Protein AF-A0A6C0J014-F1 (afdb_monomer)

Radius of gyration: 27.48 Å; Cα contacts (8 Å, |Δi|>4): 316; chains: 1; bounding box: 50×37×100 Å

Solvent-accessible surface area (backbone atoms only — not comparable to full-atom values): 14678 Å² total; per-residue (Å²): 131,85,50,75,65,55,52,50,53,47,52,52,48,49,52,51,50,50,48,56,66,70,52,62,79,62,57,62,58,62,46,74,79,28,49,62,56,52,54,40,58,66,41,90,50,60,68,44,25,15,49,51,33,39,64,43,62,60,37,35,66,44,76,80,12,50,63,44,49,54,33,48,68,37,91,50,59,67,21,20,20,22,21,29,48,18,82,29,38,46,67,26,77,84,23,50,60,40,53,54,34,49,70,36,90,50,60,68,22,19,22,29,20,36,48,23,70,62,45,53,70,38,76,88,24,54,63,40,52,53,39,58,69,36,91,49,60,68,26,20,19,26,26,31,44,13,68,52,35,53,78,35,57,42,98,86,70,44,42,44,44,60,64,34,45,73,75,51,90,48,65,64,26,27,49,27,20,68,69,10,59,14,48,54,51,48,56,63,53,24,80,79,63,76,46,45,65,57,51,38,73,61,63,76,59,90,82,81,81,81,78,76,82,78,79,81,88,75,92,81,89,89,84,89,83,84,90,82,85,89,75,95,82,79,80,84,77,79,80,70,98,76,80,77,50,70,70,58,53,55,58,52,54,70,73,74,112

Mean predicted aligned error: 15.58 Å

Organism: NCBI:txid1070528

InterPro domains:
  IPR011989 Armadillo-like helical [G3DSA:1.25.10.10] (2-198)
  IPR016024 Armadillo-type fold [SSF48371] (36-179)

Structure (mmCIF, N/CA/C/O backbone):
data_AF-A0A6C0J014-F1
#
_entry.id   AF-A0A6C0J014-F1
#
loop_
_atom_site.group_PDB
_atom_site.id
_atom_site.type_symbol
_atom_site.label_atom_id
_atom_site.label_alt_id
_atom_site.label_comp_id
_atom_site.label_asym_id
_atom_site.label_entity_id
_atom_site.label_seq_id
_atom_site.pdbx_PDB_ins_code
_atom_site.Cartn_x
_atom_site.Cartn_y
_atom_site.Cartn_z
_atom_site.occupancy
_atom_site.B_iso_or_equiv
_atom_site.auth_seq_id
_atom_site.auth_comp_id
_atom_site.auth_asym_id
_atom_site.auth_atom_id
_atom_site.pdbx_PDB_model_num
ATOM 1 N N . MET A 1 1 ? -5.932 -21.391 26.796 1.00 45.47 1 MET A N 1
ATOM 2 C CA . MET A 1 1 ? -7.354 -21.378 26.390 1.00 45.47 1 MET A CA 1
ATOM 3 C C . MET A 1 1 ? -7.852 -19.950 26.518 1.00 45.47 1 MET A C 1
ATOM 5 O O . MET A 1 1 ? -7.601 -19.355 27.556 1.00 45.47 1 MET A O 1
ATOM 9 N N . ALA A 1 2 ? -8.443 -19.373 25.468 1.00 53.69 2 ALA A N 1
ATOM 10 C CA . ALA A 1 2 ? -9.005 -18.022 25.551 1.00 53.69 2 ALA A CA 1
ATOM 11 C C . ALA A 1 2 ? -10.204 -18.030 26.508 1.00 53.69 2 ALA A C 1
ATOM 13 O O . ALA A 1 2 ? -10.992 -18.979 26.489 1.00 53.69 2 ALA A O 1
ATOM 14 N N . SER A 1 3 ? -10.330 -17.010 27.353 1.00 72.44 3 SER A N 1
ATOM 15 C CA . SER A 1 3 ? -11.425 -16.951 28.327 1.00 72.44 3 SER A CA 1
ATOM 16 C C . SER A 1 3 ? -12.770 -16.776 27.606 1.00 72.44 3 SER A C 1
ATOM 18 O O . SER A 1 3 ? -12.853 -16.185 26.526 1.00 72.44 3 SER A O 1
ATOM 20 N N . THR A 1 4 ? -13.859 -17.275 28.190 1.00 72.88 4 THR A N 1
ATOM 21 C CA . THR A 1 4 ? -15.225 -17.134 27.649 1.00 72.88 4 THR A CA 1
ATOM 22 C C . THR A 1 4 ? -15.611 -15.673 27.379 1.00 72.88 4 THR A C 1
ATOM 24 O O . THR A 1 4 ? -16.354 -15.389 26.434 1.00 72.88 4 THR A O 1
ATOM 27 N N . ASN A 1 5 ? -15.043 -14.728 28.133 1.00 58.91 5 ASN A N 1
ATOM 28 C CA . ASN A 1 5 ? -15.221 -13.294 27.904 1.00 58.91 5 ASN A CA 1
ATOM 29 C C . ASN A 1 5 ? -14.435 -12.792 26.683 1.00 58.91 5 ASN A C 1
ATOM 31 O O . ASN A 1 5 ? -14.943 -11.964 25.925 1.00 58.91 5 ASN A O 1
ATOM 35 N N . GLU A 1 6 ? -13.239 -13.326 26.428 1.00 54.41 6 GLU A N 1
ATOM 36 C CA . GLU A 1 6 ? -12.466 -12.998 25.223 1.00 54.41 6 GLU A CA 1
ATOM 37 C C . GLU A 1 6 ? -13.169 -13.487 23.955 1.00 54.41 6 GLU A C 1
ATOM 39 O O . GLU A 1 6 ? -13.223 -12.761 22.960 1.00 54.41 6 GLU A O 1
ATOM 44 N N . LEU A 1 7 ? -13.774 -14.677 24.006 1.00 67.50 7 LEU A N 1
ATOM 45 C CA . LEU A 1 7 ? -14.544 -15.242 22.896 1.00 67.50 7 LEU A CA 1
ATOM 46 C C . LEU A 1 7 ? -15.817 -14.430 22.607 1.00 67.50 7 LEU A C 1
ATOM 48 O O . LEU A 1 7 ? -16.107 -14.142 21.444 1.00 67.50 7 LEU A O 1
ATOM 52 N N . ARG A 1 8 ? -16.543 -13.974 23.639 1.00 66.94 8 ARG A N 1
ATOM 53 C CA . ARG A 1 8 ? -17.702 -13.072 23.469 1.00 66.94 8 ARG A CA 1
ATOM 54 C C . ARG A 1 8 ? -17.307 -11.720 22.880 1.00 66.94 8 ARG A C 1
ATOM 56 O O . ARG A 1 8 ? -17.957 -11.251 21.943 1.00 66.94 8 ARG A O 1
ATOM 63 N N . HIS A 1 9 ? -16.225 -11.115 23.368 1.00 64.62 9 HIS A N 1
ATOM 64 C CA . HIS A 1 9 ? -15.720 -9.862 22.810 1.00 64.62 9 HIS A CA 1
ATOM 65 C C . HIS A 1 9 ? -15.235 -10.028 21.368 1.00 64.62 9 HIS A C 1
ATOM 67 O O . HIS A 1 9 ? -15.476 -9.144 20.541 1.00 64.62 9 HIS A O 1
ATOM 73 N N . GLN A 1 10 ? -14.607 -11.156 21.029 1.00 63.38 10 GLN A N 1
ATOM 74 C CA . GLN A 1 10 ? -14.246 -11.476 19.650 1.00 63.38 10 GLN A CA 1
ATOM 75 C C . GLN A 1 10 ? -15.481 -11.631 18.765 1.00 63.38 10 GLN A C 1
ATOM 77 O O . GLN A 1 10 ? -15.533 -11.008 17.705 1.00 63.38 10 GLN A O 1
ATOM 82 N N . ALA A 1 11 ? -16.494 -12.384 19.194 1.00 67.75 11 ALA A N 1
ATOM 83 C CA . ALA A 1 11 ? -17.721 -12.586 18.427 1.00 67.75 11 ALA A CA 1
ATOM 84 C C . ALA A 1 11 ? -18.446 -11.258 18.156 1.00 67.75 11 ALA A C 1
ATOM 86 O O . ALA A 1 11 ? -18.758 -10.946 17.005 1.00 67.75 11 ALA A O 1
ATOM 87 N N . GLN A 1 12 ? -18.613 -10.416 19.181 1.00 69.19 12 GLN A N 1
ATOM 88 C CA . GLN A 1 12 ? -19.209 -9.085 19.028 1.00 69.19 12 GLN A CA 1
ATOM 89 C C . GLN A 1 12 ? -18.378 -8.178 18.118 1.00 69.19 12 GLN A C 1
ATOM 91 O O . GLN A 1 12 ? -18.932 -7.510 17.247 1.00 69.19 12 GLN A O 1
ATOM 96 N N . SER A 1 13 ? -17.051 -8.179 18.263 1.00 61.84 13 SER A N 1
ATOM 97 C CA . SER A 1 13 ? -16.168 -7.356 17.426 1.00 61.84 13 SER A CA 1
ATOM 98 C C . SER A 1 13 ? -16.178 -7.801 15.960 1.00 61.84 13 SER A C 1
ATOM 100 O O . SER A 1 13 ? -16.097 -6.971 15.054 1.00 61.84 13 SER A O 1
ATOM 102 N N . THR A 1 14 ? -16.308 -9.105 15.717 1.00 65.25 14 THR A N 1
ATOM 103 C CA . THR A 1 14 ? -16.379 -9.693 14.373 1.00 65.25 14 THR A CA 1
ATOM 104 C C . THR A 1 14 ? -17.727 -9.392 13.724 1.00 65.25 14 THR A C 1
ATOM 106 O O . THR A 1 14 ? -17.773 -8.952 12.576 1.00 65.25 14 THR A O 1
ATOM 109 N N . LEU A 1 15 ? -18.819 -9.507 14.484 1.00 67.75 15 LEU A N 1
ATOM 110 C CA . LEU A 1 15 ? -20.154 -9.095 14.055 1.00 67.75 15 LEU A CA 1
ATOM 111 C C . LEU A 1 15 ? -20.189 -7.600 13.701 1.00 67.75 15 LEU A C 1
ATOM 113 O O . LEU A 1 15 ? -20.724 -7.223 12.661 1.00 67.75 15 LEU A O 1
ATOM 117 N N . LEU A 1 16 ? -19.553 -6.744 14.508 1.00 63.38 16 LEU A N 1
ATOM 118 C CA . LEU A 1 16 ? -19.441 -5.309 14.233 1.00 63.38 16 LEU A CA 1
ATOM 119 C C . LEU A 1 16 ? -18.626 -5.019 12.965 1.00 63.38 16 LEU A C 1
ATOM 121 O O . LEU A 1 16 ? -19.022 -4.186 12.151 1.00 63.38 16 LEU A O 1
ATOM 125 N N . ALA A 1 17 ? -17.509 -5.725 12.765 1.00 58.62 17 ALA A N 1
ATOM 126 C CA . ALA A 1 17 ? -16.681 -5.600 11.567 1.00 58.62 17 ALA A CA 1
ATOM 127 C C . ALA A 1 17 ? -17.416 -6.050 10.290 1.00 58.62 17 ALA A C 1
ATOM 129 O O . ALA A 1 17 ? -17.226 -5.455 9.226 1.00 58.62 17 ALA A O 1
ATOM 130 N N . ASN A 1 18 ? -18.290 -7.051 10.401 1.00 61.84 18 ASN A N 1
ATOM 131 C CA . ASN A 1 18 ? -19.151 -7.498 9.307 1.00 61.84 18 ASN A CA 1
ATOM 132 C C . ASN A 1 18 ? -20.277 -6.488 9.032 1.00 61.84 18 ASN A C 1
ATOM 134 O O . ASN A 1 18 ? -20.534 -6.160 7.875 1.00 61.84 18 ASN A O 1
ATOM 138 N N . ARG A 1 19 ? -20.874 -5.893 10.076 1.00 60.19 19 ARG A N 1
ATOM 139 C CA . ARG A 1 19 ? -21.858 -4.802 9.930 1.00 60.19 19 ARG A CA 1
ATOM 140 C C . ARG A 1 19 ? -21.251 -3.551 9.284 1.00 60.19 19 ARG A C 1
ATOM 142 O O . ARG A 1 19 ? -21.916 -2.926 8.467 1.00 60.19 19 ARG A O 1
ATOM 149 N N . LEU A 1 20 ? -19.979 -3.228 9.545 1.00 60.12 20 LEU A N 1
ATOM 150 C CA . LEU A 1 20 ? -19.249 -2.163 8.828 1.00 60.12 20 LEU A CA 1
ATOM 151 C C . LEU A 1 20 ? -19.144 -2.427 7.321 1.00 60.12 20 LEU A C 1
ATOM 153 O O . LEU A 1 20 ? -19.183 -1.487 6.532 1.00 60.12 20 LEU A O 1
ATOM 157 N N . GLN A 1 21 ? -18.966 -3.691 6.928 1.00 58.44 21 GLN A N 1
ATOM 158 C CA . GLN A 1 21 ? -18.865 -4.085 5.525 1.00 58.44 21 GLN A CA 1
ATOM 159 C C . GLN A 1 21 ? -20.232 -4.046 4.832 1.00 58.44 21 GLN A C 1
ATOM 161 O O . GLN A 1 21 ? -20.306 -3.621 3.683 1.00 58.44 21 GLN A O 1
ATOM 166 N N . ALA A 1 22 ? -21.296 -4.431 5.543 1.00 52.12 22 ALA A N 1
ATOM 167 C CA . ALA A 1 22 ? -22.671 -4.374 5.052 1.00 52.12 22 ALA A CA 1
ATOM 168 C C . ALA A 1 22 ? -23.214 -2.934 4.948 1.00 52.12 22 ALA A C 1
ATOM 170 O O . ALA A 1 22 ? -23.970 -2.631 4.034 1.00 52.12 22 ALA A O 1
ATOM 171 N N . ALA A 1 23 ? -22.796 -2.023 5.834 1.00 51.41 23 ALA A N 1
ATOM 172 C CA . ALA A 1 23 ? -23.309 -0.650 5.903 1.00 51.41 23 ALA A CA 1
ATOM 173 C C . ALA A 1 23 ? -22.725 0.330 4.863 1.00 51.41 23 ALA A C 1
ATOM 175 O O . ALA A 1 23 ? -22.910 1.539 5.000 1.00 51.41 23 ALA A O 1
ATOM 176 N N . GLY A 1 24 ? -21.997 -0.155 3.850 1.00 51.56 24 GLY A N 1
ATOM 177 C CA . GLY A 1 24 ? -21.647 0.631 2.663 1.00 51.56 24 GLY A CA 1
ATOM 178 C C . GLY A 1 24 ? -21.065 2.023 2.940 1.00 51.56 24 GLY A C 1
ATOM 179 O O . GLY A 1 24 ? -21.636 3.007 2.505 1.00 51.56 24 GLY A O 1
ATOM 180 N N . ASN A 1 25 ? -19.928 2.119 3.640 1.00 53.75 25 ASN A N 1
ATOM 181 C CA . ASN A 1 25 ? -19.017 3.281 3.739 1.00 53.75 25 ASN A CA 1
ATOM 182 C C . ASN A 1 25 ? -19.539 4.689 4.130 1.00 53.75 25 ASN A C 1
ATOM 184 O O . ASN A 1 25 ? -18.711 5.526 4.495 1.00 53.75 25 ASN A O 1
ATOM 188 N N . THR A 1 26 ? -20.833 4.999 4.125 1.00 49.28 26 THR A N 1
ATOM 189 C CA . THR A 1 26 ? -21.331 6.386 4.223 1.00 49.28 26 THR A CA 1
ATOM 190 C C . THR A 1 26 ? -22.089 6.674 5.517 1.00 49.28 26 THR A C 1
ATOM 192 O O . THR A 1 26 ? -21.939 7.773 6.050 1.00 49.28 26 THR A O 1
ATOM 195 N N . GLY A 1 27 ? -22.817 5.699 6.075 1.00 51.66 27 GLY A N 1
ATOM 196 C CA . GLY A 1 27 ? -23.649 5.905 7.270 1.00 51.66 27 GLY A CA 1
ATOM 197 C C . GLY A 1 27 ? -22.870 5.962 8.590 1.00 51.66 27 GLY A C 1
ATOM 198 O O . GLY A 1 27 ? -23.073 6.857 9.404 1.00 51.66 27 GLY A O 1
ATOM 199 N N . ILE A 1 28 ? -21.908 5.057 8.800 1.00 53.12 28 ILE A N 1
ATOM 200 C CA . ILE A 1 28 ? -21.256 4.870 10.115 1.00 53.12 28 ILE A CA 1
ATOM 201 C C . ILE A 1 28 ? -20.267 5.989 10.478 1.00 53.12 28 ILE A C 1
ATOM 203 O O . ILE A 1 28 ? -20.037 6.251 11.656 1.00 53.12 28 ILE A O 1
ATOM 207 N N . ALA A 1 29 ? -19.688 6.678 9.491 1.00 52.34 29 ALA A N 1
ATOM 208 C CA . ALA A 1 29 ? -18.837 7.837 9.770 1.00 52.34 29 ALA A CA 1
ATOM 209 C C . ALA A 1 29 ? -19.625 9.001 10.399 1.00 52.34 29 ALA A C 1
ATOM 211 O O . ALA A 1 29 ? -19.040 9.791 11.138 1.00 52.34 29 ALA A O 1
ATOM 212 N N . ASN A 1 30 ? -20.933 9.072 10.130 1.00 52.97 30 ASN A N 1
ATOM 213 C CA . ASN A 1 30 ? -21.812 10.135 10.609 1.00 52.97 30 ASN A CA 1
ATOM 214 C C . ASN A 1 30 ? -22.497 9.772 11.935 1.00 52.97 30 ASN A C 1
ATOM 216 O O . ASN A 1 30 ? -22.877 10.671 12.681 1.00 52.97 30 ASN A O 1
ATOM 220 N N . VAL A 1 31 ? -22.598 8.480 12.274 1.00 57.25 31 VAL A N 1
ATOM 221 C CA . VAL A 1 31 ? -23.082 8.054 13.595 1.00 57.25 31 VAL A CA 1
ATOM 222 C C . VAL A 1 31 ? -22.109 8.554 14.665 1.00 57.25 31 VAL A C 1
ATOM 224 O O . VAL A 1 31 ? -20.921 8.211 14.658 1.00 57.25 31 VAL A O 1
ATOM 227 N N . ASN A 1 32 ? -22.617 9.385 15.577 1.00 61.91 32 ASN A N 1
ATOM 228 C CA . ASN A 1 32 ? -21.900 9.946 16.723 1.00 61.91 32 ASN A CA 1
ATOM 229 C C . ASN A 1 32 ? -20.514 10.523 16.371 1.00 61.91 32 ASN A C 1
ATOM 231 O O . ASN A 1 32 ? -19.524 10.255 17.057 1.00 61.91 32 ASN A O 1
ATOM 235 N N . ASN A 1 33 ? -20.408 11.273 15.267 1.00 63.59 33 ASN A N 1
ATOM 236 C CA . ASN A 1 33 ? -19.167 11.943 14.850 1.00 63.59 33 ASN A CA 1
ATOM 237 C C . ASN A 1 33 ? -17.941 10.992 14.790 1.00 63.59 33 ASN A C 1
ATOM 239 O O . ASN A 1 33 ? -16.842 11.295 15.279 1.00 63.59 33 ASN A O 1
ATOM 243 N N . GLY A 1 34 ? -18.151 9.771 14.286 1.00 72.56 34 GLY A N 1
ATOM 244 C CA . GLY A 1 34 ? -17.110 8.753 14.136 1.00 72.56 34 GLY A CA 1
ATOM 245 C C . GLY A 1 34 ? -16.653 8.074 15.436 1.00 72.56 34 GLY A C 1
ATOM 246 O O . GLY A 1 34 ? -15.609 7.417 15.424 1.00 72.56 34 GLY A O 1
ATOM 247 N N . GLN A 1 35 ? -17.391 8.187 16.551 1.00 75.88 35 GLN A N 1
ATOM 248 C CA . GLN A 1 35 ? -17.062 7.504 17.819 1.00 75.88 35 GLN A CA 1
ATOM 249 C C . GLN A 1 35 ? -16.908 5.987 17.653 1.00 75.88 35 GLN A C 1
ATOM 251 O O . GLN A 1 35 ? -15.948 5.410 18.163 1.00 75.88 35 GLN A O 1
ATOM 256 N N . LEU A 1 36 ? -17.792 5.347 16.885 1.00 77.06 36 LEU A N 1
ATOM 257 C CA . LEU A 1 36 ? -17.710 3.909 16.628 1.00 77.06 36 LEU A CA 1
ATOM 258 C C . LEU A 1 36 ? -16.409 3.537 15.896 1.00 77.06 36 LEU A C 1
ATOM 260 O O . LEU A 1 36 ? -15.733 2.576 16.256 1.00 77.06 36 LEU A O 1
ATOM 264 N N . LEU A 1 37 ? -15.998 4.339 14.908 1.00 78.56 37 LEU A N 1
ATOM 265 C CA . LEU A 1 37 ? -14.722 4.139 14.213 1.00 78.56 37 LEU A CA 1
ATOM 266 C C . LEU A 1 37 ? -13.533 4.307 15.163 1.00 78.56 37 LEU A C 1
ATOM 268 O O . LEU A 1 37 ? -12.573 3.542 15.060 1.00 78.56 37 LEU A O 1
ATOM 272 N N . ARG A 1 38 ? -13.604 5.259 16.106 1.00 80.50 38 ARG A N 1
ATOM 273 C CA . ARG A 1 38 ? -12.594 5.411 17.162 1.00 80.50 38 ARG A CA 1
ATOM 274 C C . ARG A 1 38 ? -12.507 4.149 18.015 1.00 80.50 38 ARG A C 1
ATOM 276 O O . ARG A 1 38 ? -11.429 3.577 18.102 1.00 80.50 38 ARG A O 1
ATOM 283 N N . GLN A 1 39 ? -13.618 3.661 18.560 1.00 83.69 39 GLN A N 1
ATOM 284 C CA . GLN A 1 39 ? -13.624 2.432 19.366 1.00 83.69 39 GLN A CA 1
ATOM 285 C C . GLN A 1 39 ? -13.029 1.245 18.595 1.00 83.69 39 GLN A C 1
ATOM 287 O O . GLN A 1 39 ? -12.162 0.531 19.096 1.00 83.69 39 GLN A O 1
ATOM 292 N N . LEU A 1 40 ? -13.415 1.075 17.330 1.00 84.38 40 LEU A N 1
ATOM 293 C CA . LEU A 1 40 ? -12.951 -0.041 16.508 1.00 84.38 40 LEU A CA 1
ATOM 294 C C . LEU A 1 40 ? -11.473 0.056 16.115 1.00 84.38 40 LEU A C 1
ATOM 296 O O . LEU A 1 40 ? -10.789 -0.962 16.028 1.00 84.38 40 LEU A O 1
ATOM 300 N N . ALA A 1 41 ? -10.948 1.262 15.911 1.00 85.81 41 ALA A N 1
ATOM 301 C CA . ALA A 1 41 ? -9.524 1.470 15.666 1.00 85.81 41 ALA A CA 1
ATOM 302 C C . ALA A 1 41 ? -8.655 1.183 16.905 1.00 85.81 41 ALA A C 1
ATOM 304 O O . ALA A 1 41 ? -7.459 0.929 16.761 1.00 85.81 41 ALA A O 1
ATOM 305 N N . TYR A 1 42 ? -9.245 1.210 18.104 1.00 87.56 42 TYR A N 1
ATOM 306 C CA . TYR A 1 42 ? -8.595 0.871 19.375 1.00 87.56 42 TYR A CA 1
ATOM 307 C C . TYR A 1 42 ? -8.919 -0.554 19.844 1.00 87.56 42 TYR A C 1
ATOM 309 O O . TYR A 1 42 ? -8.385 -0.994 20.855 1.00 87.56 42 TYR A O 1
ATOM 317 N N . ASN A 1 43 ? -9.738 -1.300 19.100 1.00 88.25 43 ASN A N 1
ATOM 318 C CA . ASN A 1 43 ? -10.112 -2.665 19.446 1.00 88.25 43 ASN A CA 1
ATOM 319 C C . ASN A 1 43 ? -8.869 -3.563 19.595 1.00 88.25 43 ASN A C 1
ATOM 321 O O . ASN A 1 43 ? -7.921 -3.465 18.808 1.00 88.25 43 ASN A O 1
ATOM 325 N N . ASN A 1 44 ? -8.879 -4.463 20.579 1.00 86.75 44 ASN A N 1
ATOM 326 C CA . ASN A 1 44 ? -7.759 -5.370 20.855 1.00 86.75 44 ASN A CA 1
ATOM 327 C C . ASN A 1 44 ? -7.485 -6.340 19.696 1.00 86.75 44 ASN A C 1
ATOM 329 O O . ASN A 1 44 ? -6.349 -6.766 19.481 1.00 86.75 44 ASN A O 1
ATOM 333 N N . HIS A 1 45 ? -8.502 -6.641 18.889 1.00 88.12 45 HIS A N 1
ATOM 334 C CA . HIS A 1 45 ? -8.390 -7.570 17.784 1.00 88.12 45 HIS A CA 1
ATOM 335 C C . HIS A 1 45 ? -7.806 -6.911 16.526 1.00 88.12 45 HIS A C 1
ATOM 337 O O . HIS A 1 45 ? -8.410 -6.049 15.880 1.00 88.12 45 HIS A O 1
ATOM 343 N N . LYS A 1 46 ? -6.629 -7.386 16.105 1.00 88.88 46 LYS A N 1
ATOM 344 C CA . LYS A 1 46 ? -5.897 -6.846 14.946 1.00 88.88 46 LYS A CA 1
ATOM 345 C C . LYS A 1 46 ? -6.706 -6.847 13.643 1.00 88.88 46 LYS A C 1
ATOM 347 O O . LYS A 1 46 ? -6.539 -5.932 12.842 1.00 88.88 46 LYS A O 1
ATOM 352 N N . LEU A 1 47 ? -7.576 -7.839 13.415 1.00 88.06 47 LEU A N 1
ATOM 353 C CA . LEU A 1 47 ? -8.366 -7.899 12.174 1.00 88.06 47 LEU A CA 1
ATOM 354 C C . LEU A 1 47 ? -9.432 -6.804 12.127 1.00 88.06 47 LEU A C 1
ATOM 356 O O . LEU A 1 47 ? -9.686 -6.254 11.059 1.00 88.06 47 LEU A O 1
ATOM 360 N N . VAL A 1 48 ? -9.993 -6.433 13.280 1.00 86.56 48 VAL A N 1
ATOM 361 C CA . VAL A 1 48 ? -10.967 -5.339 13.387 1.00 86.56 48 VAL A CA 1
ATOM 362 C C . VAL A 1 48 ? -10.275 -4.025 13.042 1.00 86.56 48 VAL A C 1
ATOM 364 O O . VAL A 1 48 ? -10.710 -3.316 12.136 1.00 86.56 48 VAL A O 1
ATOM 367 N N . ARG A 1 49 ? -9.115 -3.760 13.659 1.00 90.94 49 ARG A N 1
ATOM 368 C CA . ARG A 1 49 ? -8.297 -2.577 13.347 1.00 90.94 49 ARG A CA 1
ATOM 369 C C . ARG A 1 49 ? -7.882 -2.526 11.874 1.00 90.94 49 ARG A C 1
ATOM 371 O O . ARG A 1 49 ? -7.978 -1.477 11.244 1.00 90.94 49 ARG A O 1
ATOM 378 N N . ALA A 1 50 ? -7.458 -3.655 11.301 1.00 89.94 50 ALA A N 1
ATOM 379 C CA . ALA A 1 50 ? -7.095 -3.742 9.887 1.00 89.94 50 ALA A CA 1
ATOM 380 C C . ALA A 1 50 ? -8.297 -3.464 8.971 1.00 89.94 50 ALA A C 1
ATOM 382 O O . ALA A 1 50 ? -8.172 -2.751 7.974 1.00 89.94 50 ALA A O 1
ATOM 383 N N . LYS A 1 51 ? -9.485 -3.970 9.319 1.00 84.88 51 LYS A N 1
ATOM 384 C CA . LYS A 1 51 ? -10.710 -3.709 8.560 1.00 84.88 51 LYS A CA 1
ATOM 385 C C . LYS A 1 51 ? -11.063 -2.227 8.562 1.00 84.88 51 LYS A C 1
ATOM 387 O O . LYS A 1 51 ? -11.335 -1.683 7.489 1.00 84.88 51 LYS A O 1
ATOM 392 N N . VAL A 1 52 ? -10.997 -1.581 9.727 1.00 85.88 52 VAL A N 1
ATOM 393 C CA . VAL A 1 52 ? -11.185 -0.129 9.864 1.00 85.88 52 VAL A CA 1
ATOM 394 C C . VAL A 1 52 ? -10.184 0.606 8.979 1.00 85.88 52 VAL A C 1
ATOM 396 O O . VAL A 1 52 ? -10.592 1.401 8.136 1.00 85.88 52 VAL A O 1
ATOM 399 N N . ALA A 1 53 ? -8.894 0.271 9.095 1.00 89.44 53 ALA A N 1
ATOM 400 C CA . ALA A 1 53 ? -7.819 0.913 8.346 1.00 89.44 53 ALA A CA 1
ATOM 401 C C . ALA A 1 53 ? -8.031 0.857 6.828 1.00 89.44 53 ALA A C 1
ATOM 403 O O . ALA A 1 53 ? -7.834 1.867 6.159 1.00 89.44 53 ALA A O 1
ATOM 404 N N . LYS A 1 54 ? -8.454 -0.294 6.287 1.00 84.69 54 LYS A N 1
ATOM 405 C CA . LYS A 1 54 ? -8.651 -0.490 4.843 1.00 84.69 54 LYS A CA 1
ATOM 406 C C . LYS A 1 54 ? -9.917 0.176 4.306 1.00 84.69 54 LYS A C 1
ATOM 408 O O . LYS A 1 54 ? -9.900 0.710 3.202 1.00 84.69 54 LYS A O 1
ATOM 413 N N . SER A 1 55 ? -11.025 0.057 5.034 1.00 70.50 55 SER A N 1
ATOM 414 C CA . SER A 1 55 ? -12.358 0.188 4.428 1.00 70.50 55 SER A CA 1
ATOM 415 C C . SER A 1 55 ? -12.865 1.624 4.376 1.00 70.50 55 SER A C 1
ATOM 417 O O . SER A 1 55 ? -13.768 1.902 3.599 1.00 70.50 55 SER A O 1
ATOM 419 N N . GLN A 1 56 ? -12.291 2.539 5.163 1.00 70.94 56 GLN A N 1
ATOM 420 C CA . GLN A 1 56 ? -12.926 3.827 5.410 1.00 70.94 56 GLN A CA 1
ATOM 421 C C . GLN A 1 56 ? -12.122 5.009 4.821 1.00 70.94 56 GLN A C 1
ATOM 423 O O . GLN A 1 56 ? -11.196 5.506 5.472 1.00 70.94 56 GLN A O 1
ATOM 428 N N . PRO A 1 57 ? -12.465 5.505 3.612 1.00 65.12 57 PRO A N 1
ATOM 429 C CA . PRO A 1 57 ? -11.798 6.656 2.989 1.00 65.12 57 PRO A CA 1
ATOM 430 C C . PRO A 1 57 ? -12.005 7.962 3.771 1.00 65.12 57 PRO A C 1
ATOM 432 O O . PRO A 1 57 ? -11.223 8.902 3.633 1.00 65.12 57 PRO A O 1
ATOM 435 N N . ARG A 1 58 ? -13.023 8.026 4.642 1.00 68.00 58 ARG A N 1
ATOM 436 C CA . ARG A 1 58 ? -13.236 9.181 5.524 1.00 68.00 58 ARG A CA 1
ATOM 437 C C . ARG A 1 58 ? -12.268 9.249 6.711 1.00 68.00 58 ARG A C 1
ATOM 439 O O . ARG A 1 58 ? -12.178 10.296 7.343 1.00 68.00 58 ARG A O 1
ATOM 446 N N . LEU A 1 59 ? -11.490 8.195 6.996 1.00 73.56 59 LEU A N 1
ATOM 447 C CA . LEU A 1 59 ? -10.534 8.203 8.118 1.00 73.56 59 LEU A CA 1
ATOM 448 C C . LEU A 1 59 ? -9.470 9.293 8.006 1.00 73.56 59 LEU A C 1
ATOM 450 O O . LEU A 1 59 ? -8.967 9.734 9.032 1.00 73.56 59 LEU A O 1
ATOM 454 N N . ALA A 1 60 ? -9.123 9.717 6.788 1.00 73.81 60 ALA A N 1
ATOM 455 C CA . ALA A 1 60 ? -8.186 10.822 6.591 1.00 73.81 60 ALA A CA 1
ATOM 456 C C . ALA A 1 60 ? -8.761 12.185 7.010 1.00 73.81 60 ALA A C 1
ATOM 458 O O . ALA A 1 60 ? -7.991 13.097 7.283 1.00 73.81 60 ALA A O 1
ATOM 459 N N . TYR A 1 61 ? -10.087 12.313 7.067 1.00 73.88 61 TYR A N 1
ATOM 460 C CA . TYR A 1 61 ? -10.791 13.562 7.367 1.00 73.88 61 TYR A CA 1
ATOM 461 C C . TYR A 1 61 ? -11.326 13.594 8.803 1.00 73.88 61 TYR A C 1
ATOM 463 O O . TYR A 1 61 ? -11.509 14.660 9.378 1.00 73.88 61 TYR A O 1
ATOM 471 N N . LEU A 1 62 ? -11.532 12.427 9.419 1.00 74.06 62 LEU A N 1
ATOM 472 C CA . LEU A 1 62 ? -11.883 12.340 10.832 1.00 74.06 62 LEU A CA 1
ATOM 473 C C . LEU A 1 62 ? -10.687 12.719 11.704 1.00 74.06 62 LEU A C 1
ATOM 475 O O . LEU A 1 62 ? -9.621 12.106 11.603 1.00 74.06 62 LEU A O 1
ATOM 479 N N . ASN A 1 63 ? -10.898 13.689 12.596 1.00 77.31 63 ASN A N 1
ATOM 480 C CA . ASN A 1 63 ? -9.903 14.149 13.565 1.00 77.31 63 ASN A CA 1
ATOM 481 C C . ASN A 1 63 ? -8.542 14.448 12.897 1.00 77.31 63 ASN A C 1
ATOM 483 O O . ASN A 1 63 ? -7.510 13.915 13.306 1.00 77.31 63 ASN A O 1
ATOM 487 N N . ASN A 1 64 ? -8.565 15.184 11.776 1.00 78.12 64 ASN A N 1
ATOM 488 C CA . ASN A 1 64 ? -7.393 15.504 10.947 1.00 78.12 64 ASN A CA 1
ATOM 489 C C . ASN A 1 64 ? -6.509 14.289 10.595 1.00 78.12 64 ASN A C 1
ATOM 491 O O . ASN A 1 64 ? -5.278 14.362 10.569 1.00 78.12 64 ASN A O 1
ATOM 495 N N . GLY A 1 65 ? -7.124 13.125 10.370 1.00 85.06 65 GLY A N 1
ATOM 496 C CA . GLY A 1 65 ? -6.415 11.906 9.988 1.00 85.06 65 GLY A CA 1
ATOM 497 C C . GLY A 1 65 ? -5.654 11.226 11.129 1.00 85.06 65 GLY A C 1
ATOM 498 O O . GLY A 1 65 ? -4.936 10.253 10.877 1.00 85.06 65 GLY A O 1
ATOM 499 N N . GLN A 1 66 ? -5.803 11.675 12.384 1.00 87.31 66 GLN A N 1
ATOM 500 C CA . GLN A 1 66 ? -5.129 11.079 13.547 1.00 87.31 66 GLN A CA 1
ATOM 501 C C . GLN A 1 66 ? -5.432 9.583 13.691 1.00 87.31 66 GLN A C 1
ATOM 503 O O . GLN A 1 66 ? -4.541 8.790 14.001 1.00 87.31 66 GLN A O 1
ATOM 508 N N . LEU A 1 67 ? -6.671 9.170 13.410 1.00 89.00 67 LEU A N 1
ATOM 509 C CA . LEU A 1 67 ? -7.060 7.766 13.519 1.00 89.00 67 LEU A CA 1
ATOM 510 C C . LEU A 1 67 ? -6.345 6.897 12.479 1.00 89.00 67 LEU A C 1
ATOM 512 O O . LEU A 1 67 ? -5.844 5.818 12.798 1.00 89.00 67 LEU A O 1
ATOM 516 N N . LEU A 1 68 ? -6.234 7.395 11.246 1.00 91.06 68 LEU A N 1
ATOM 517 C CA . LEU A 1 68 ? -5.498 6.710 10.190 1.00 91.06 68 LEU A CA 1
ATOM 518 C C . LEU A 1 68 ? -3.993 6.672 10.487 1.00 91.06 68 LEU A C 1
ATOM 520 O O . LEU A 1 68 ? -3.355 5.646 10.256 1.00 91.06 68 LEU A O 1
ATOM 524 N N . ARG A 1 69 ? -3.440 7.742 11.075 1.00 92.75 69 ARG A N 1
ATOM 525 C CA . ARG A 1 69 ? -2.054 7.782 11.564 1.00 92.75 69 ARG A CA 1
ATOM 526 C C . ARG A 1 69 ? -1.788 6.687 12.587 1.00 92.75 69 ARG A C 1
ATOM 528 O O . ARG A 1 69 ? -0.853 5.917 12.400 1.00 92.75 69 ARG A O 1
ATOM 535 N N . LYS A 1 70 ? -2.640 6.562 13.609 1.00 92.69 70 LYS A N 1
ATOM 536 C CA . LYS A 1 70 ? -2.530 5.513 14.636 1.00 92.69 70 LYS A CA 1
ATOM 537 C C . LYS A 1 70 ? -2.509 4.110 14.022 1.00 92.69 70 LYS A C 1
ATOM 539 O O . LYS A 1 70 ? -1.721 3.264 14.433 1.00 92.69 70 LYS A O 1
ATOM 544 N N . LEU A 1 71 ? -3.364 3.859 13.031 1.00 94.38 71 LEU A N 1
ATOM 545 C CA . LEU A 1 71 ? -3.430 2.565 12.345 1.00 94.38 71 LEU A CA 1
ATOM 546 C C . LEU A 1 71 ? -2.198 2.311 11.460 1.00 94.38 71 LEU A C 1
ATOM 548 O O . LEU A 1 71 ? -1.721 1.180 11.380 1.00 94.38 71 LEU A O 1
ATOM 552 N N . ALA A 1 72 ? -1.641 3.350 10.840 1.00 95.19 72 ALA A N 1
ATOM 553 C CA . ALA A 1 72 ? -0.437 3.253 10.018 1.00 95.19 72 ALA A CA 1
ATOM 554 C C . ALA A 1 72 ? 0.850 3.012 10.826 1.00 95.19 72 ALA A C 1
ATOM 556 O O . ALA A 1 72 ? 1.765 2.375 10.310 1.00 95.19 72 ALA A O 1
ATOM 557 N N . ILE A 1 73 ? 0.909 3.448 12.089 1.00 95.31 73 ILE A N 1
ATOM 558 C CA . ILE A 1 73 ? 2.030 3.164 13.008 1.00 95.31 73 ILE A CA 1
ATOM 559 C C . ILE A 1 73 ? 1.742 1.999 13.967 1.00 95.31 73 ILE A C 1
ATOM 561 O O . ILE A 1 73 ? 2.491 1.777 14.913 1.00 95.31 73 ILE A O 1
ATOM 565 N N . ASN A 1 74 ? 0.652 1.253 13.753 1.00 96.62 74 ASN A N 1
ATOM 566 C CA . ASN A 1 74 ? 0.254 0.158 14.637 1.00 96.62 74 ASN A CA 1
ATOM 567 C C . ASN A 1 74 ? 1.351 -0.910 14.730 1.00 96.62 74 ASN A C 1
ATOM 569 O O . ASN A 1 74 ? 2.005 -1.194 13.733 1.00 96.62 74 ASN A O 1
ATOM 573 N N . ASP A 1 75 ? 1.505 -1.557 15.882 1.00 94.44 75 ASP A N 1
ATOM 574 C CA . ASP A 1 75 ? 2.496 -2.613 16.124 1.00 94.44 75 ASP A CA 1
ATOM 575 C C . ASP A 1 75 ? 2.324 -3.819 15.182 1.00 94.44 75 ASP A C 1
ATOM 577 O O . ASP A 1 75 ? 3.300 -4.396 14.689 1.00 94.44 75 ASP A O 1
ATOM 581 N N . LYS A 1 76 ? 1.076 -4.166 14.843 1.00 96.56 76 LYS A N 1
ATOM 582 C CA . LYS A 1 76 ? 0.770 -5.283 13.946 1.00 96.56 76 LYS A CA 1
ATOM 583 C C . LYS A 1 76 ? 0.926 -4.879 12.480 1.00 96.56 76 LYS A C 1
ATOM 585 O O . LYS A 1 76 ? 0.178 -4.048 11.960 1.00 96.56 76 LYS A O 1
ATOM 590 N N . PHE A 1 77 ? 1.825 -5.562 11.765 1.00 96.00 77 PHE A N 1
ATOM 591 C CA . PHE A 1 77 ? 2.066 -5.307 10.340 1.00 96.00 77 PHE A CA 1
ATOM 592 C C . PHE A 1 77 ? 0.801 -5.460 9.483 1.00 96.00 77 PHE A C 1
ATOM 594 O O . PHE A 1 77 ? 0.649 -4.736 8.507 1.00 96.00 77 PHE A O 1
ATOM 601 N N . THR A 1 78 ? -0.132 -6.346 9.853 1.00 95.50 78 THR A N 1
ATOM 602 C CA . THR A 1 78 ? -1.401 -6.547 9.130 1.00 95.50 78 THR A CA 1
ATOM 603 C C . THR A 1 78 ? -2.276 -5.294 9.137 1.00 95.50 78 THR A C 1
ATOM 605 O O . THR A 1 78 ? -2.950 -5.006 8.150 1.00 95.50 78 THR A O 1
ATOM 608 N N . VAL A 1 79 ? -2.249 -4.525 10.229 1.00 96.38 79 VAL A N 1
ATOM 609 C CA . VAL A 1 79 ? -2.992 -3.265 10.356 1.00 96.38 79 VAL A CA 1
ATOM 610 C C . VAL A 1 79 ? -2.315 -2.174 9.529 1.00 96.38 79 VAL A C 1
ATOM 612 O O . VAL A 1 79 ? -2.988 -1.497 8.753 1.00 96.38 79 VAL A O 1
ATOM 615 N N . ARG A 1 80 ? -0.980 -2.069 9.599 1.00 97.75 80 ARG A N 1
ATOM 616 C CA . ARG A 1 80 ? -0.205 -1.127 8.769 1.00 97.75 80 ARG A CA 1
ATOM 617 C C . ARG A 1 80 ? -0.374 -1.399 7.273 1.00 97.75 80 ARG A C 1
ATOM 619 O O . ARG A 1 80 ? -0.588 -0.481 6.490 1.00 97.75 80 ARG A O 1
ATOM 626 N N . ALA A 1 81 ? -0.335 -2.670 6.882 1.00 97.06 81 ALA A N 1
ATOM 627 C CA . ALA A 1 81 ? -0.552 -3.132 5.515 1.00 97.06 81 ALA A CA 1
ATOM 628 C C . ALA A 1 81 ? -1.955 -2.756 5.008 1.00 97.06 81 ALA A C 1
ATOM 630 O O . ALA A 1 81 ? -2.109 -2.303 3.875 1.00 97.06 81 ALA A O 1
ATOM 631 N N . ALA A 1 82 ? -2.976 -2.882 5.858 1.00 94.44 82 ALA A N 1
ATOM 632 C CA . ALA A 1 82 ? -4.326 -2.433 5.544 1.00 94.44 82 ALA A CA 1
ATOM 633 C C . ALA A 1 82 ? -4.424 -0.903 5.404 1.00 94.44 82 ALA A C 1
ATOM 635 O O . ALA A 1 82 ? -5.038 -0.424 4.451 1.00 94.44 82 ALA A O 1
ATOM 636 N N . ALA A 1 83 ? -3.773 -0.139 6.289 1.00 95.06 83 ALA A N 1
ATOM 637 C CA . ALA A 1 83 ? -3.695 1.320 6.186 1.00 95.06 83 ALA A CA 1
ATOM 638 C C . ALA A 1 83 ? -3.003 1.768 4.886 1.00 95.06 83 ALA A C 1
ATOM 640 O O . ALA A 1 83 ? -3.468 2.699 4.233 1.00 95.06 83 ALA A O 1
ATOM 641 N N . ALA A 1 84 ? -1.949 1.064 4.459 1.00 95.69 84 ALA A N 1
ATOM 642 C CA . ALA A 1 84 ? -1.240 1.340 3.209 1.00 95.69 84 ALA A CA 1
ATOM 643 C C . ALA A 1 84 ? -2.129 1.180 1.963 1.00 95.69 84 ALA A C 1
ATOM 645 O O . ALA A 1 84 ? -1.934 1.891 0.978 1.00 95.69 84 ALA A O 1
ATOM 646 N N . GLN A 1 85 ? -3.127 0.287 1.999 1.00 92.44 85 GLN A N 1
ATOM 647 C CA . GLN A 1 85 ? -4.097 0.131 0.906 1.00 92.44 85 GLN A CA 1
ATOM 648 C C . GLN A 1 85 ? -5.197 1.194 0.898 1.00 92.44 85 GLN A C 1
ATOM 650 O O . GLN A 1 85 ? -5.912 1.296 -0.098 1.00 92.44 85 GLN A O 1
ATOM 655 N N . ASN A 1 86 ? -5.376 1.954 1.980 1.00 90.56 86 ASN A N 1
ATOM 656 C CA . ASN A 1 86 ? -6.450 2.933 2.050 1.00 90.56 86 ASN A CA 1
ATOM 657 C C . ASN A 1 86 ? -6.194 4.063 1.031 1.00 90.56 86 ASN A C 1
ATOM 659 O O . ASN A 1 86 ? -5.159 4.724 1.114 1.00 90.56 86 ASN A O 1
ATOM 663 N N . PRO A 1 87 ? -7.109 4.352 0.088 1.00 84.81 87 PRO A N 1
ATOM 664 C CA . PRO A 1 87 ? -6.906 5.414 -0.899 1.00 84.81 87 PRO A CA 1
ATOM 665 C C . PRO A 1 87 ? -6.705 6.807 -0.282 1.00 84.81 87 PRO A C 1
ATOM 667 O O . PRO A 1 87 ? -6.017 7.649 -0.859 1.00 84.81 87 PRO A O 1
ATOM 670 N N . SER A 1 88 ? -7.271 7.069 0.897 1.00 87.06 88 SER A N 1
ATOM 671 C CA . SER A 1 88 ? -7.182 8.373 1.556 1.00 87.06 88 SER A CA 1
ATOM 672 C C . SER A 1 88 ? -5.887 8.572 2.349 1.00 87.06 88 SER A C 1
ATOM 674 O O . SER A 1 88 ? -5.620 9.690 2.777 1.00 87.06 88 SER A O 1
ATOM 676 N N . ILE A 1 89 ? -5.051 7.538 2.527 1.00 91.56 89 ILE A N 1
ATOM 677 C CA . ILE A 1 89 ? -3.781 7.619 3.280 1.00 91.56 89 ILE A CA 1
ATOM 678 C C . ILE A 1 89 ? -2.842 8.700 2.730 1.00 91.56 89 ILE A C 1
ATOM 680 O O . ILE A 1 89 ? -2.150 9.370 3.489 1.00 91.56 89 ILE A O 1
ATOM 684 N N . ALA A 1 90 ? -2.868 8.915 1.411 1.00 89.25 90 ALA A N 1
ATOM 685 C CA . ALA A 1 90 ? -2.061 9.929 0.744 1.00 89.25 90 ALA A CA 1
ATOM 686 C C . ALA A 1 90 ? -2.520 11.369 1.047 1.00 89.25 90 ALA A C 1
ATOM 688 O O . ALA A 1 90 ? -1.745 12.296 0.853 1.00 89.25 90 ALA A O 1
ATOM 689 N N . ASN A 1 91 ? -3.750 11.560 1.539 1.00 88.44 91 ASN A N 1
ATOM 690 C CA . ASN A 1 91 ? -4.254 12.878 1.937 1.00 88.44 91 ASN A CA 1
ATOM 691 C C . ASN A 1 91 ? -3.772 13.284 3.336 1.00 88.44 91 ASN A C 1
ATOM 693 O O . ASN A 1 91 ? -3.847 14.453 3.692 1.00 88.44 91 ASN A O 1
ATOM 697 N N . VAL A 1 92 ? -3.288 12.335 4.144 1.00 88.44 92 VAL A N 1
ATOM 698 C CA . VAL A 1 92 ? -2.805 12.623 5.498 1.00 88.44 92 VAL A CA 1
ATOM 699 C C . VAL A 1 92 ? -1.367 13.133 5.421 1.00 88.44 92 VAL A C 1
ATOM 701 O O . VAL A 1 92 ? -0.499 12.463 4.854 1.00 88.44 92 VAL A O 1
ATOM 704 N N . ASN A 1 93 ? -1.115 14.308 6.008 1.00 87.88 93 ASN A N 1
ATOM 705 C CA . ASN A 1 93 ? 0.186 14.990 6.023 1.00 87.88 93 ASN A CA 1
ATOM 706 C C . ASN A 1 93 ? 0.860 15.055 4.643 1.00 87.88 93 ASN A C 1
ATOM 708 O O . ASN A 1 93 ? 2.023 14.663 4.502 1.00 87.88 93 ASN A O 1
ATOM 712 N N . ASN A 1 94 ? 0.133 15.459 3.600 1.00 87.06 94 ASN A N 1
ATOM 713 C CA . ASN A 1 94 ? 0.688 15.580 2.244 1.00 87.06 94 ASN A CA 1
ATOM 714 C C . ASN A 1 94 ? 1.419 14.300 1.785 1.00 87.06 94 ASN A C 1
ATOM 716 O O . ASN A 1 94 ? 2.519 14.337 1.222 1.00 87.06 94 ASN A O 1
ATOM 720 N N . GLY A 1 95 ? 0.846 13.142 2.123 1.00 90.50 95 GLY A N 1
ATOM 721 C CA . GLY A 1 95 ? 1.339 11.820 1.758 1.00 90.50 95 GLY A CA 1
ATOM 722 C C . GLY A 1 95 ? 2.467 11.258 2.622 1.00 90.50 95 GLY A C 1
ATOM 723 O O . GLY A 1 95 ? 2.869 10.123 2.369 1.00 90.50 95 GLY A O 1
ATOM 724 N N . GLN A 1 96 ? 2.965 11.969 3.647 1.00 92.19 96 GLN A N 1
ATOM 725 C CA . GLN A 1 96 ? 4.082 11.495 4.490 1.00 92.19 96 GLN A CA 1
ATOM 726 C C . GLN A 1 96 ? 3.840 10.095 5.062 1.00 92.19 96 GLN A C 1
ATOM 728 O O . GLN A 1 96 ? 4.748 9.267 5.084 1.00 92.19 96 GLN A O 1
ATOM 733 N N . LEU A 1 97 ? 2.607 9.809 5.478 1.00 94.25 97 LEU A N 1
ATOM 734 C CA . LEU A 1 97 ? 2.262 8.528 6.084 1.00 94.25 97 LEU A CA 1
ATOM 735 C C . LEU A 1 97 ? 2.381 7.368 5.082 1.00 94.25 97 LEU A C 1
ATOM 737 O O . LEU 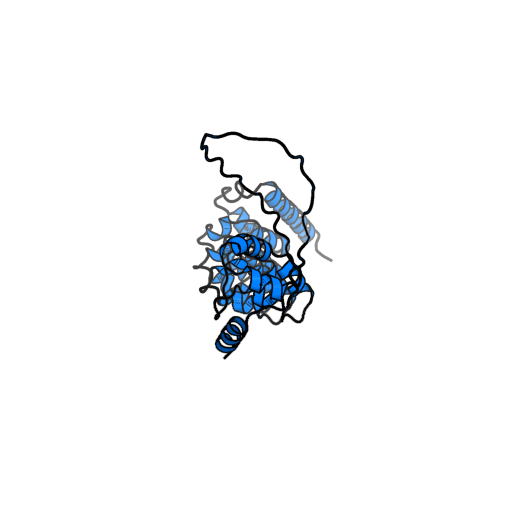A 1 97 ? 2.902 6.305 5.410 1.00 94.25 97 LEU A O 1
ATOM 741 N N . LEU A 1 98 ? 1.970 7.589 3.829 1.00 95.56 98 LEU A N 1
ATOM 742 C CA . LEU A 1 98 ? 2.153 6.608 2.760 1.00 95.56 98 LEU A CA 1
ATOM 743 C C . LEU A 1 98 ? 3.636 6.429 2.404 1.00 95.56 98 LEU A C 1
ATOM 745 O O . LEU A 1 98 ? 4.054 5.306 2.128 1.00 95.56 98 LEU A O 1
ATOM 749 N N . ARG A 1 99 ? 4.441 7.500 2.467 1.00 95.69 99 ARG A N 1
ATOM 750 C CA . ARG A 1 99 ? 5.897 7.412 2.258 1.00 95.69 99 ARG A CA 1
ATOM 751 C C . ARG A 1 99 ? 6.561 6.483 3.267 1.00 95.69 99 ARG A C 1
ATOM 753 O O . ARG A 1 99 ? 7.290 5.583 2.870 1.00 95.69 99 ARG A O 1
ATOM 760 N N . GLN A 1 100 ? 6.246 6.653 4.549 1.00 95.94 100 GLN A N 1
ATOM 761 C CA . GLN A 1 100 ? 6.767 5.801 5.623 1.00 95.94 100 GLN A CA 1
ATOM 762 C C . GLN A 1 100 ? 6.371 4.329 5.439 1.00 95.94 100 GLN A C 1
ATOM 764 O O . GLN A 1 100 ? 7.179 3.429 5.655 1.00 95.94 100 GLN A O 1
ATOM 769 N N . LEU A 1 101 ? 5.136 4.066 5.003 1.00 97.25 101 LEU A N 1
ATOM 770 C CA . LEU A 1 101 ? 4.668 2.703 4.736 1.00 97.25 101 LEU A CA 1
ATOM 771 C C . LEU A 1 101 ? 5.370 2.067 3.523 1.00 97.25 101 LEU A C 1
ATOM 773 O O . LEU A 1 101 ? 5.629 0.865 3.532 1.00 97.25 101 LEU A O 1
ATOM 777 N N . ALA A 1 102 ? 5.722 2.854 2.506 1.00 96.75 102 ALA A N 1
ATOM 778 C CA . ALA A 1 102 ? 6.430 2.376 1.318 1.00 96.75 102 ALA A CA 1
ATOM 779 C C . ALA A 1 102 ? 7.888 1.963 1.591 1.00 96.75 102 ALA A C 1
ATOM 781 O O . ALA A 1 102 ? 8.405 1.095 0.893 1.00 96.75 102 ALA A O 1
ATOM 782 N N . ILE A 1 103 ? 8.519 2.515 2.631 1.00 96.38 103 ILE A N 1
ATOM 783 C CA . ILE A 1 103 ? 9.870 2.135 3.085 1.00 96.38 103 ILE A CA 1
ATOM 784 C C . ILE A 1 103 ? 9.855 1.259 4.347 1.00 96.38 103 ILE A C 1
ATOM 786 O O . ILE A 1 103 ? 10.886 1.052 4.974 1.00 96.38 103 ILE A O 1
ATOM 790 N N . ASN A 1 104 ? 8.691 0.738 4.747 1.00 97.69 104 ASN A N 1
ATOM 791 C CA . ASN A 1 104 ? 8.564 -0.049 5.973 1.00 97.69 104 ASN A CA 1
ATOM 792 C C . ASN A 1 104 ? 9.419 -1.323 5.921 1.00 97.69 104 ASN A C 1
ATOM 794 O O . ASN A 1 104 ? 9.472 -1.981 4.885 1.00 97.69 104 ASN A O 1
ATOM 798 N N . ASN A 1 105 ? 9.993 -1.746 7.049 1.00 95.31 105 ASN A N 1
ATOM 799 C CA . ASN A 1 105 ? 10.831 -2.953 7.108 1.00 95.31 105 ASN A CA 1
ATOM 800 C C . ASN A 1 105 ? 10.075 -4.231 6.701 1.00 95.31 105 ASN A C 1
ATOM 802 O O . ASN A 1 105 ? 10.659 -5.143 6.119 1.00 95.31 105 ASN A O 1
ATOM 806 N N . GLN A 1 106 ? 8.759 -4.282 6.929 1.00 97.69 106 GLN A N 1
ATOM 807 C CA . GLN A 1 106 ? 7.922 -5.422 6.558 1.00 97.69 106 GLN A CA 1
ATOM 808 C C . GLN A 1 106 ? 7.539 -5.369 5.075 1.00 97.69 106 GLN A C 1
ATOM 810 O O . GLN A 1 106 ? 6.795 -4.478 4.651 1.00 97.69 106 GLN A O 1
ATOM 815 N N . PHE A 1 107 ? 7.983 -6.354 4.287 1.00 96.69 107 PHE A N 1
ATOM 816 C CA . PHE A 1 107 ? 7.728 -6.385 2.841 1.00 96.69 107 PHE A CA 1
ATOM 817 C C . PHE A 1 107 ? 6.232 -6.393 2.510 1.00 96.69 107 PHE A C 1
ATOM 819 O O . PHE A 1 107 ? 5.825 -5.735 1.558 1.00 96.69 107 PHE A O 1
ATOM 826 N N . THR A 1 108 ? 5.396 -7.047 3.325 1.00 97.31 108 THR A N 1
ATOM 827 C CA . THR A 1 108 ? 3.934 -7.053 3.156 1.00 97.31 108 THR A CA 1
ATOM 828 C C . THR A 1 108 ? 3.355 -5.644 3.236 1.00 97.31 108 THR A C 1
ATOM 830 O O . THR A 1 108 ? 2.412 -5.320 2.527 1.00 97.31 108 THR A O 1
ATOM 833 N N . VAL A 1 109 ? 3.915 -4.759 4.064 1.00 98.19 109 VAL A N 1
ATOM 834 C CA . VAL A 1 109 ? 3.453 -3.364 4.139 1.00 98.19 109 VAL A CA 1
ATOM 835 C C . VAL A 1 109 ? 3.859 -2.608 2.872 1.00 98.19 109 VAL A C 1
ATOM 837 O O . VAL A 1 109 ? 3.012 -1.949 2.265 1.00 98.19 109 VAL A O 1
ATOM 840 N N . ARG A 1 110 ? 5.112 -2.774 2.421 1.00 98.12 110 ARG A N 1
ATOM 841 C CA . ARG A 1 110 ? 5.609 -2.169 1.172 1.00 98.12 110 ARG A CA 1
ATOM 842 C C . ARG A 1 110 ? 4.836 -2.649 -0.054 1.00 98.12 110 ARG A C 1
ATOM 844 O O . ARG A 1 110 ? 4.474 -1.843 -0.900 1.00 98.12 110 ARG A O 1
ATOM 851 N N . GLU A 1 111 ? 4.517 -3.940 -0.124 1.00 97.38 111 GLU A N 1
ATOM 852 C CA . GLU A 1 111 ? 3.692 -4.550 -1.173 1.00 97.38 111 GLU A CA 1
ATOM 853 C C . GLU A 1 111 ? 2.333 -3.845 -1.273 1.00 97.38 111 GLU A C 1
ATOM 855 O O . GLU A 1 111 ? 1.890 -3.448 -2.354 1.00 97.38 111 GLU A O 1
ATOM 860 N N . LYS A 1 112 ? 1.661 -3.661 -0.134 1.00 96.88 112 LYS A N 1
ATOM 861 C CA . LYS A 1 112 ? 0.355 -2.999 -0.096 1.00 96.88 112 LYS A CA 1
ATOM 862 C C . LYS A 1 112 ? 0.453 -1.512 -0.437 1.00 96.88 112 LYS A C 1
ATOM 864 O O . LYS A 1 112 ? -0.427 -1.018 -1.140 1.00 96.88 112 LYS A O 1
ATOM 869 N N . ALA A 1 113 ? 1.519 -0.830 -0.018 1.00 96.44 113 ALA A N 1
ATOM 870 C CA . ALA A 1 113 ? 1.800 0.546 -0.424 1.00 96.44 113 ALA A CA 1
ATOM 871 C C . ALA A 1 113 ? 2.043 0.655 -1.941 1.00 96.44 113 ALA A C 1
ATOM 873 O O . ALA A 1 113 ? 1.493 1.547 -2.583 1.00 96.44 113 ALA A O 1
ATOM 874 N N . ALA A 1 114 ? 2.778 -0.291 -2.537 1.00 95.31 114 ALA A N 1
ATOM 875 C CA . ALA A 1 114 ? 3.045 -0.341 -3.974 1.00 95.31 114 ALA A CA 1
ATOM 876 C C . ALA A 1 114 ? 1.775 -0.523 -4.818 1.00 95.31 114 ALA A C 1
ATOM 878 O O . ALA A 1 114 ? 1.707 -0.007 -5.930 1.00 95.31 114 ALA A O 1
ATOM 879 N N . LYS A 1 115 ? 0.742 -1.190 -4.284 1.00 93.50 115 LYS A N 1
ATOM 880 C CA . LYS A 1 115 ? -0.581 -1.313 -4.929 1.00 93.50 115 LYS A CA 1
ATOM 881 C C . LYS A 1 115 ? -1.448 -0.060 -4.804 1.00 93.50 115 LYS A C 1
ATOM 883 O O . LYS A 1 115 ? -2.455 0.040 -5.503 1.00 93.50 115 LYS A O 1
ATOM 888 N N . ASN A 1 116 ? -1.115 0.877 -3.915 1.00 93.00 116 ASN A N 1
ATOM 889 C CA . ASN A 1 116 ? -1.926 2.073 -3.710 1.00 93.00 116 ASN A CA 1
ATOM 890 C C . ASN A 1 116 ? -1.830 2.987 -4.947 1.00 93.00 116 ASN A C 1
ATOM 892 O O . ASN A 1 116 ? -0.737 3.440 -5.270 1.00 93.00 116 ASN A O 1
ATOM 896 N N . PRO A 1 117 ? -2.930 3.336 -5.637 1.00 89.06 117 PRO A N 1
ATOM 897 C CA . PRO A 1 117 ? -2.861 4.139 -6.861 1.00 89.06 117 PRO A CA 1
ATOM 898 C C . PRO A 1 117 ? -2.290 5.548 -6.672 1.00 89.06 117 PRO A C 1
ATOM 900 O O . PRO A 1 117 ? -1.972 6.205 -7.656 1.00 89.06 117 PRO A O 1
ATOM 903 N N . ARG A 1 118 ? -2.203 6.063 -5.441 1.00 90.88 118 ARG A N 1
ATOM 904 C CA . ARG A 1 118 ? -1.689 7.414 -5.172 1.00 90.88 118 ARG A CA 1
ATOM 905 C C . ARG A 1 118 ? -0.192 7.462 -4.893 1.00 90.88 118 ARG A C 1
ATOM 907 O O . ARG A 1 118 ? 0.374 8.548 -4.934 1.00 90.88 118 ARG A O 1
ATOM 914 N N . ILE A 1 119 ? 0.453 6.314 -4.672 1.00 92.25 119 ILE A N 1
ATOM 915 C CA . ILE A 1 119 ? 1.898 6.244 -4.407 1.00 92.25 119 ILE A CA 1
ATOM 916 C C . ILE A 1 119 ? 2.722 6.872 -5.540 1.00 92.25 119 ILE A C 1
ATOM 918 O O . ILE A 1 119 ? 3.723 7.530 -5.281 1.00 92.25 119 ILE A O 1
ATOM 922 N N . VAL A 1 120 ? 2.256 6.727 -6.785 1.00 89.75 120 VAL A N 1
ATOM 923 C CA . VAL A 1 120 ? 2.938 7.217 -7.992 1.00 89.75 120 VAL A CA 1
ATOM 924 C C . VAL A 1 120 ? 3.012 8.744 -8.071 1.00 89.75 120 VAL A C 1
ATOM 926 O O . VAL A 1 120 ? 3.855 9.272 -8.784 1.00 89.75 120 VAL A O 1
ATOM 929 N N . ASN A 1 121 ? 2.152 9.448 -7.329 1.00 87.44 121 ASN A N 1
ATOM 930 C CA . ASN A 1 121 ? 2.108 10.910 -7.301 1.00 87.44 121 ASN A CA 1
ATOM 931 C C . ASN A 1 121 ? 2.996 11.498 -6.193 1.00 87.44 121 ASN A C 1
ATOM 933 O O . ASN A 1 121 ? 3.118 12.715 -6.089 1.00 87.44 121 ASN A O 1
ATOM 937 N N . LEU A 1 122 ? 3.575 10.661 -5.326 1.00 86.38 122 LEU A N 1
ATOM 938 C CA . LEU A 1 122 ? 4.396 11.130 -4.215 1.00 86.38 122 LEU A CA 1
ATOM 939 C C . LEU A 1 122 ? 5.850 11.309 -4.653 1.00 86.38 122 LEU A C 1
ATOM 941 O O . LEU A 1 122 ? 6.399 10.477 -5.374 1.00 86.38 122 LEU A O 1
ATOM 945 N N . ASN A 1 123 ? 6.474 12.391 -4.176 1.00 83.69 123 ASN A N 1
ATOM 946 C CA . ASN A 1 123 ? 7.879 12.741 -4.420 1.00 83.69 123 ASN A CA 1
ATOM 947 C C . ASN A 1 123 ? 8.265 12.700 -5.909 1.00 83.69 123 ASN A C 1
ATOM 949 O O . ASN A 1 123 ? 9.299 12.137 -6.263 1.00 83.69 123 ASN A O 1
ATOM 953 N N . HIS A 1 124 ? 7.403 13.225 -6.786 1.00 79.81 124 HIS A N 1
ATOM 954 C CA . HIS A 1 124 ? 7.621 13.221 -8.239 1.00 79.81 124 HIS A CA 1
ATOM 955 C C . HIS A 1 124 ? 7.896 11.816 -8.822 1.00 79.81 124 HIS A C 1
ATOM 957 O O . HIS A 1 124 ? 8.584 11.671 -9.824 1.00 79.81 124 HIS A O 1
ATOM 963 N N . GLY A 1 125 ? 7.381 10.758 -8.182 1.00 81.94 125 GLY A N 1
ATOM 964 C CA . GLY A 1 125 ? 7.553 9.371 -8.622 1.00 81.94 125 GLY A CA 1
ATOM 965 C C . GLY A 1 125 ? 8.836 8.680 -8.140 1.00 81.94 125 GLY A C 1
ATOM 966 O O . GLY A 1 125 ? 8.944 7.464 -8.294 1.00 81.94 125 GLY A O 1
ATOM 967 N N . THR A 1 126 ? 9.770 9.381 -7.489 1.00 86.00 126 THR A N 1
ATOM 968 C CA . THR A 1 126 ? 11.043 8.800 -6.991 1.00 86.00 126 THR A CA 1
ATOM 969 C C . THR A 1 126 ? 10.823 7.673 -5.981 1.00 86.00 126 THR A C 1
ATOM 971 O O . THR A 1 126 ? 11.422 6.602 -6.071 1.00 86.00 126 THR A O 1
ATOM 974 N N . LEU A 1 127 ? 9.875 7.850 -5.057 1.00 90.56 127 LEU A N 1
ATOM 975 C CA . LEU A 1 127 ? 9.505 6.807 -4.098 1.00 90.56 127 LEU A CA 1
ATOM 976 C C . LEU A 1 127 ? 9.026 5.533 -4.809 1.00 90.56 127 LEU A C 1
ATOM 978 O O . LEU A 1 127 ? 9.310 4.415 -4.382 1.00 90.56 127 LEU A O 1
ATOM 982 N N . TYR A 1 128 ? 8.303 5.707 -5.913 1.00 91.69 128 TYR A N 1
ATOM 983 C CA . TYR A 1 128 ? 7.811 4.599 -6.710 1.00 91.69 128 TYR A CA 1
ATOM 984 C C . TYR A 1 128 ? 8.927 3.884 -7.476 1.00 91.69 128 TYR A C 1
ATOM 986 O O . TYR A 1 128 ? 8.913 2.657 -7.561 1.00 91.69 128 TYR A O 1
ATOM 994 N N . GLN A 1 129 ? 9.929 4.619 -7.965 1.00 89.94 129 GLN A N 1
ATOM 995 C CA . GLN A 1 129 ? 11.139 4.037 -8.555 1.00 89.94 129 GLN A CA 1
ATOM 996 C C . GLN A 1 129 ? 11.852 3.106 -7.562 1.00 89.94 129 GLN A C 1
ATOM 998 O O . GLN A 1 129 ? 12.247 2.002 -7.933 1.00 89.94 129 GLN A O 1
ATOM 1003 N N . GLY A 1 130 ? 11.930 3.488 -6.282 1.00 91.19 130 GLY A N 1
ATOM 1004 C CA . GLY A 1 130 ? 12.470 2.624 -5.225 1.00 91.19 130 GLY A CA 1
ATOM 1005 C C . GLY A 1 130 ? 11.669 1.330 -5.009 1.00 91.19 130 GLY A C 1
ATOM 1006 O O . GLY A 1 130 ? 12.245 0.276 -4.746 1.00 91.19 130 GLY A O 1
ATOM 1007 N N . LEU A 1 131 ? 10.342 1.368 -5.170 1.00 94.00 131 LEU A N 1
ATOM 1008 C CA . LEU A 1 131 ? 9.487 0.171 -5.091 1.00 94.00 131 LEU A CA 1
ATOM 1009 C C . LEU A 1 131 ? 9.654 -0.749 -6.310 1.00 94.00 131 LEU A C 1
ATOM 1011 O O . LEU A 1 131 ? 9.605 -1.969 -6.171 1.00 94.00 131 LEU A O 1
ATOM 1015 N N . VAL A 1 132 ? 9.878 -0.169 -7.489 1.00 91.38 132 VAL A N 1
ATOM 1016 C CA . VAL A 1 132 ? 10.188 -0.893 -8.733 1.00 91.38 132 VAL A CA 1
ATOM 1017 C C . VAL A 1 132 ? 11.543 -1.602 -8.636 1.00 91.38 132 VAL A C 1
ATOM 1019 O O . VAL A 1 132 ? 11.673 -2.715 -9.129 1.00 91.38 132 VAL A O 1
ATOM 1022 N N . LYS A 1 133 ? 12.522 -1.007 -7.945 1.00 90.50 133 LYS A N 1
ATOM 1023 C CA . LYS A 1 133 ? 13.857 -1.582 -7.696 1.00 90.50 133 LYS A CA 1
ATOM 1024 C C . LYS A 1 133 ? 13.952 -2.359 -6.366 1.00 90.50 133 LYS A C 1
ATOM 1026 O O . LYS A 1 133 ? 15.048 -2.632 -5.890 1.00 90.50 133 LYS A O 1
ATOM 1031 N N . ASN A 1 134 ? 12.827 -2.683 -5.718 1.00 94.75 134 ASN A N 1
ATOM 1032 C CA . ASN A 1 134 ? 12.850 -3.298 -4.385 1.00 94.75 134 ASN A CA 1
ATOM 1033 C C . ASN A 1 134 ? 13.484 -4.698 -4.415 1.00 94.75 134 ASN A C 1
ATOM 1035 O O . ASN A 1 134 ? 13.217 -5.478 -5.324 1.00 94.75 134 ASN A O 1
ATOM 1039 N N . ASN A 1 135 ? 14.242 -5.069 -3.384 1.00 93.12 135 ASN A N 1
ATOM 1040 C CA . ASN A 1 135 ? 14.851 -6.401 -3.285 1.00 93.12 135 ASN A CA 1
ATOM 1041 C C . ASN A 1 135 ? 13.826 -7.551 -3.218 1.00 93.12 135 ASN A C 1
ATOM 1043 O O . ASN A 1 135 ? 14.130 -8.672 -3.603 1.00 93.12 135 ASN A O 1
ATOM 1047 N N . GLN A 1 136 ? 12.599 -7.286 -2.765 1.00 96.69 136 GLN A N 1
ATOM 1048 C CA . GLN A 1 136 ? 11.540 -8.289 -2.694 1.00 96.69 136 GLN A CA 1
ATOM 1049 C C . GLN A 1 136 ? 10.719 -8.307 -3.986 1.00 96.69 136 GLN A C 1
ATOM 1051 O O . GLN A 1 136 ? 9.979 -7.360 -4.274 1.00 96.69 136 GLN A O 1
ATOM 1056 N N . TRP A 1 137 ? 10.770 -9.417 -4.729 1.00 95.12 137 TRP A N 1
ATOM 1057 C CA . TRP A 1 137 ? 10.051 -9.572 -6.000 1.00 95.12 137 TRP A CA 1
ATOM 1058 C C . TRP A 1 137 ? 8.539 -9.336 -5.866 1.00 95.12 137 TRP A C 1
ATOM 1060 O O . TRP A 1 137 ? 7.915 -8.780 -6.766 1.00 95.12 137 TRP A O 1
ATOM 1070 N N . VAL A 1 138 ? 7.935 -9.684 -4.722 1.00 96.25 138 VAL A N 1
ATOM 1071 C CA . VAL A 1 138 ? 6.495 -9.486 -4.463 1.00 96.25 138 VAL A CA 1
ATOM 1072 C C . VAL A 1 138 ? 6.131 -7.995 -4.465 1.00 96.25 138 VAL A C 1
ATOM 1074 O O . VAL A 1 138 ? 5.062 -7.604 -4.947 1.00 96.25 138 VAL A O 1
ATOM 1077 N N . VAL A 1 139 ? 7.030 -7.142 -3.964 1.00 96.69 139 VAL A N 1
ATOM 1078 C CA . VAL A 1 139 ? 6.865 -5.682 -3.972 1.00 96.69 139 VAL A CA 1
ATOM 1079 C C . VAL A 1 139 ? 6.998 -5.151 -5.399 1.00 96.69 139 VAL A C 1
ATOM 1081 O O . VAL A 1 139 ? 6.128 -4.398 -5.839 1.00 96.69 139 VAL A O 1
ATOM 1084 N N . ARG A 1 140 ? 8.007 -5.611 -6.152 1.00 95.12 140 ARG A N 1
ATOM 1085 C CA . ARG A 1 140 ? 8.203 -5.228 -7.562 1.00 95.12 140 ARG A CA 1
ATOM 1086 C C . ARG A 1 140 ? 7.021 -5.637 -8.442 1.00 95.12 140 ARG A C 1
ATOM 1088 O O . ARG A 1 140 ? 6.499 -4.813 -9.186 1.00 95.12 140 ARG A O 1
ATOM 1095 N N . ALA A 1 141 ? 6.518 -6.864 -8.296 1.00 93.44 141 ALA A N 1
ATOM 1096 C CA . ALA A 1 141 ? 5.336 -7.354 -9.010 1.00 93.44 141 ALA A CA 1
ATOM 1097 C C . ALA A 1 141 ? 4.085 -6.528 -8.674 1.00 93.44 141 ALA A C 1
ATOM 1099 O O . ALA A 1 141 ? 3.260 -6.230 -9.537 1.00 93.44 141 ALA A O 1
ATOM 1100 N N . SER A 1 142 ? 3.960 -6.109 -7.415 1.00 94.12 142 SER A N 1
ATOM 1101 C CA . SER A 1 142 ? 2.862 -5.260 -6.955 1.00 94.12 142 SER A CA 1
ATOM 1102 C C . SER A 1 142 ? 2.926 -3.844 -7.526 1.00 94.12 142 SER A C 1
ATOM 1104 O O . SER A 1 142 ? 1.885 -3.299 -7.893 1.00 94.12 142 SER A O 1
ATOM 1106 N N . ALA A 1 143 ? 4.126 -3.274 -7.656 1.00 93.00 143 ALA A N 1
ATOM 1107 C CA . ALA A 1 143 ? 4.339 -2.033 -8.393 1.00 93.00 143 ALA A CA 1
ATOM 1108 C C . ALA A 1 143 ? 4.030 -2.235 -9.889 1.00 93.00 143 ALA A C 1
ATOM 1110 O O . ALA A 1 143 ? 3.284 -1.466 -10.488 1.00 93.00 143 ALA A O 1
ATOM 1111 N N . ALA A 1 144 ? 4.499 -3.316 -10.509 1.00 90.12 144 ALA A N 1
ATOM 1112 C CA . ALA A 1 144 ? 4.200 -3.598 -11.912 1.00 90.12 144 ALA A CA 1
ATOM 1113 C C . ALA A 1 144 ? 2.682 -3.622 -12.191 1.00 90.12 144 ALA A C 1
ATOM 1115 O O . ALA A 1 144 ? 2.197 -3.001 -13.137 1.00 90.12 144 ALA A O 1
ATOM 1116 N N . ALA A 1 145 ? 1.919 -4.265 -11.305 1.00 90.38 145 ALA A N 1
ATOM 1117 C CA . ALA A 1 145 ? 0.468 -4.379 -11.402 1.00 90.38 145 ALA A CA 1
ATOM 1118 C C . ALA A 1 145 ? -0.311 -3.104 -11.017 1.00 90.38 145 ALA A C 1
ATOM 1120 O O . ALA A 1 145 ? -1.534 -3.075 -11.180 1.00 90.38 145 ALA A O 1
ATOM 1121 N N . ASN A 1 146 ? 0.339 -2.054 -10.502 1.00 90.44 146 ASN A N 1
ATOM 1122 C CA . ASN A 1 146 ? -0.362 -0.836 -10.101 1.00 90.44 146 ASN A CA 1
ATOM 1123 C C . ASN A 1 146 ? -1.024 -0.171 -11.326 1.00 90.44 146 ASN A C 1
ATOM 1125 O O . ASN A 1 146 ? -0.356 0.071 -12.335 1.00 90.44 146 ASN A O 1
ATOM 1129 N N . PRO A 1 147 ? -2.318 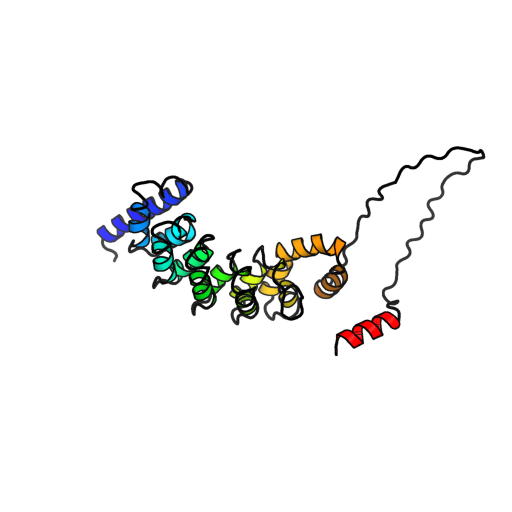0.191 -11.254 1.00 83.06 147 PRO A N 1
ATOM 1130 C CA . PRO A 1 147 ? -3.054 0.733 -12.396 1.00 83.06 147 PRO A CA 1
ATOM 1131 C C . PRO A 1 147 ? -2.506 2.065 -12.927 1.00 83.06 147 PRO A C 1
ATOM 1133 O O . PRO A 1 147 ? -2.784 2.416 -14.071 1.00 83.06 147 PRO A O 1
ATOM 1136 N N . ARG A 1 148 ? -1.736 2.815 -12.129 1.00 86.69 148 ARG A N 1
ATOM 1137 C CA . ARG A 1 148 ? -1.163 4.108 -12.532 1.00 86.69 148 ARG A CA 1
ATOM 1138 C C . ARG A 1 148 ? 0.328 4.044 -12.865 1.00 86.69 148 ARG A C 1
ATOM 1140 O O . ARG A 1 148 ? 0.920 5.084 -13.142 1.00 86.69 148 ARG A O 1
ATOM 1147 N N . SER A 1 149 ? 0.932 2.853 -12.889 1.00 84.50 149 SER A N 1
ATOM 1148 C CA . SER A 1 149 ? 2.370 2.691 -13.150 1.00 84.50 149 SER A CA 1
ATOM 1149 C C . SER A 1 149 ? 2.799 3.180 -14.542 1.00 84.50 149 SER A C 1
ATOM 1151 O O . SER A 1 149 ? 3.928 3.634 -14.702 1.00 84.50 149 SER A O 1
ATOM 1153 N N . ALA A 1 150 ? 1.890 3.189 -15.526 1.00 79.62 150 ALA A N 1
ATOM 1154 C CA . ALA A 1 150 ? 2.135 3.720 -16.874 1.00 79.62 150 ALA A CA 1
ATOM 1155 C C . ALA A 1 150 ? 2.495 5.209 -16.904 1.00 79.62 150 ALA A C 1
ATOM 1157 O O . ALA A 1 150 ? 3.152 5.659 -17.841 1.00 79.62 150 ALA A O 1
ATOM 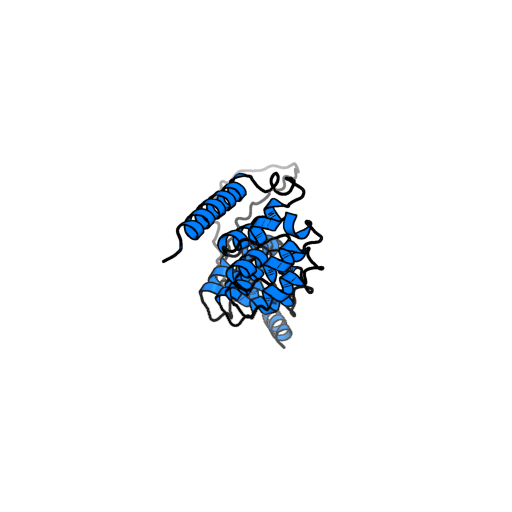1158 N N . ASN A 1 151 ? 2.039 5.970 -15.908 1.00 81.81 151 ASN A N 1
ATOM 1159 C CA . ASN A 1 151 ? 2.269 7.408 -15.847 1.00 81.81 151 ASN A CA 1
ATOM 1160 C C . ASN A 1 151 ? 3.630 7.752 -15.234 1.00 81.81 151 ASN A C 1
ATOM 1162 O O . ASN A 1 151 ? 4.033 8.909 -15.285 1.00 81.81 151 ASN A O 1
ATOM 1166 N N . VAL A 1 152 ? 4.331 6.777 -14.649 1.00 84.38 152 VAL A N 1
ATOM 1167 C CA . VAL A 1 152 ? 5.619 7.027 -14.006 1.00 84.38 152 VAL A CA 1
ATOM 1168 C C . VAL A 1 152 ? 6.739 6.786 -14.998 1.00 84.38 152 VAL A C 1
ATOM 1170 O O . VAL A 1 152 ? 6.860 5.706 -15.583 1.00 84.38 152 VAL A O 1
ATOM 1173 N N . ARG A 1 153 ? 7.569 7.808 -15.167 1.00 82.81 153 ARG A N 1
ATOM 1174 C CA . ARG A 1 153 ? 8.749 7.781 -16.022 1.00 82.81 153 ARG A CA 1
ATOM 1175 C C . ARG A 1 153 ? 9.995 7.593 -15.148 1.00 82.81 153 ARG A C 1
ATOM 1177 O O 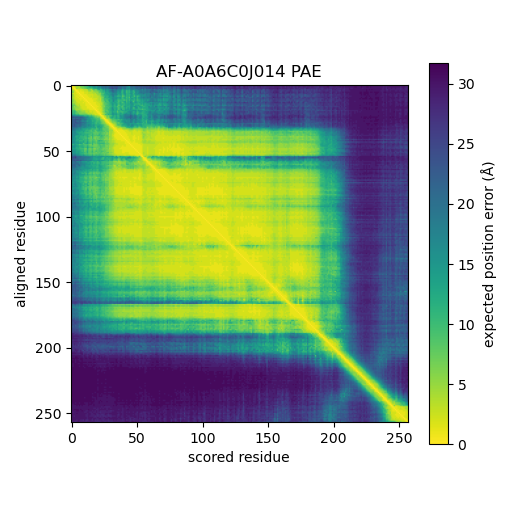. ARG A 1 153 ? 10.034 8.038 -14.000 1.00 82.81 153 ARG A O 1
ATOM 1184 N N . GLY A 1 154 ? 10.967 6.844 -15.653 1.00 77.75 154 GLY A N 1
ATOM 1185 C CA . GLY A 1 154 ? 12.306 6.764 -15.081 1.00 77.75 154 GLY A CA 1
ATOM 1186 C C . GLY A 1 154 ? 13.135 7.991 -15.450 1.00 77.75 154 GLY A C 1
ATOM 1187 O O . GLY A 1 154 ? 12.676 8.851 -16.199 1.00 77.75 154 GLY A O 1
ATOM 1188 N N . GLU A 1 155 ? 14.365 8.040 -14.947 1.00 73.94 155 GLU A N 1
ATOM 1189 C CA . GLU A 1 155 ? 15.328 9.131 -15.178 1.00 73.94 155 GLU A CA 1
ATOM 1190 C C . GLU A 1 155 ? 15.592 9.389 -16.671 1.00 73.94 155 GLU A C 1
ATOM 1192 O O . GLU A 1 155 ? 15.732 10.527 -17.094 1.00 73.94 155 GLU A O 1
ATOM 1197 N N . ASN A 1 156 ? 15.548 8.344 -17.499 1.00 75.44 156 ASN A N 1
ATOM 1198 C CA . ASN A 1 156 ? 15.709 8.423 -18.955 1.00 75.44 156 ASN A CA 1
ATOM 1199 C C . ASN A 1 156 ? 14.408 8.744 -19.720 1.00 75.44 156 ASN A C 1
ATOM 1201 O O . ASN A 1 156 ? 14.309 8.476 -20.918 1.00 75.44 156 ASN A O 1
ATOM 1205 N N . GLY A 1 157 ? 13.356 9.197 -19.032 1.00 77.62 157 GLY A N 1
ATOM 1206 C CA . GLY A 1 157 ? 12.059 9.499 -19.641 1.00 77.62 157 GLY A CA 1
ATOM 1207 C C . GLY A 1 157 ? 11.269 8.272 -20.120 1.00 77.62 157 GLY A C 1
ATOM 1208 O O . GLY A 1 157 ? 10.173 8.423 -20.659 1.00 77.62 157 GLY A O 1
ATOM 1209 N N . ARG A 1 158 ? 11.750 7.038 -19.913 1.00 77.81 158 ARG A N 1
ATOM 1210 C CA . ARG A 1 158 ? 11.007 5.822 -20.290 1.00 77.81 158 ARG A CA 1
ATOM 1211 C C . ARG A 1 158 ? 9.990 5.450 -19.211 1.00 77.81 158 ARG A C 1
ATOM 1213 O O . ARG A 1 158 ? 10.279 5.604 -18.027 1.00 77.81 158 ARG A O 1
ATOM 1220 N N . PRO A 1 159 ? 8.796 4.935 -19.560 1.00 81.50 159 PRO A N 1
ATOM 1221 C CA . PRO A 1 159 ? 7.877 4.416 -18.553 1.00 81.50 159 PRO A CA 1
ATOM 1222 C C . PRO A 1 159 ? 8.541 3.310 -17.718 1.00 81.50 159 PRO A C 1
ATOM 1224 O O . PRO A 1 159 ? 9.053 2.338 -18.274 1.00 81.50 159 PRO A O 1
ATOM 1227 N N . LEU A 1 160 ? 8.489 3.419 -16.387 1.00 82.25 160 LEU A N 1
ATOM 1228 C CA . LEU A 1 160 ? 9.146 2.463 -15.479 1.00 82.25 160 LEU A CA 1
ATOM 1229 C C . LEU A 1 160 ? 8.644 1.033 -15.644 1.00 82.25 160 LEU A C 1
ATOM 1231 O O . LEU A 1 160 ? 9.385 0.086 -15.409 1.00 82.25 160 LEU A O 1
ATOM 1235 N N . ILE A 1 161 ? 7.394 0.858 -16.072 1.00 79.94 161 ILE A N 1
ATOM 1236 C CA . ILE A 1 161 ? 6.849 -0.475 -16.327 1.00 79.94 161 ILE A CA 1
ATOM 1237 C C . ILE A 1 161 ? 7.637 -1.220 -17.414 1.00 79.94 161 ILE A C 1
ATOM 1239 O O . ILE A 1 161 ? 7.749 -2.438 -17.342 1.00 79.94 161 ILE A O 1
ATOM 1243 N N . LEU A 1 162 ? 8.243 -0.508 -18.374 1.00 75.94 162 LEU A N 1
ATOM 1244 C CA . LEU A 1 162 ? 9.100 -1.117 -19.396 1.00 75.94 162 LEU A CA 1
ATOM 1245 C C . LEU A 1 162 ? 10.429 -1.596 -18.812 1.00 75.94 162 LEU A C 1
ATOM 1247 O O . LEU A 1 162 ? 10.922 -2.647 -19.210 1.00 75.94 162 LEU A O 1
ATOM 1251 N N . VAL A 1 163 ? 10.958 -0.879 -17.816 1.00 72.75 163 VAL A N 1
ATOM 1252 C CA . VAL A 1 163 ? 12.144 -1.300 -17.056 1.00 72.75 163 VAL A CA 1
ATOM 1253 C C . VAL A 1 163 ? 11.891 -2.620 -16.323 1.00 72.75 163 VAL A C 1
ATOM 1255 O O . VAL A 1 163 ? 12.837 -3.328 -16.039 1.00 72.75 163 VAL A O 1
ATOM 1258 N N . LEU A 1 164 ? 10.640 -3.012 -16.061 1.00 75.38 164 LEU A N 1
ATOM 1259 C CA . LEU A 1 164 ? 10.307 -4.304 -15.443 1.00 75.38 164 LEU A CA 1
ATOM 1260 C C . LEU A 1 164 ? 10.019 -5.434 -16.447 1.00 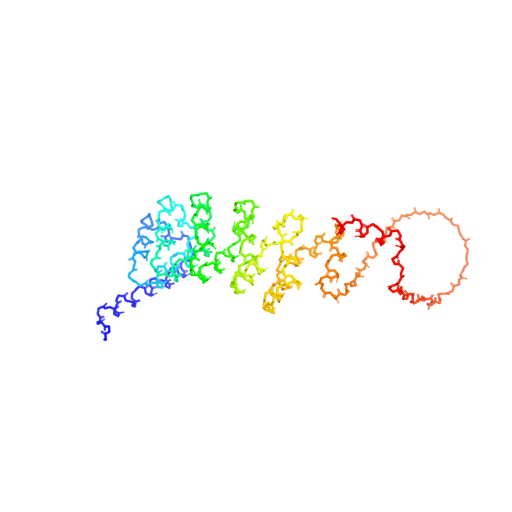75.38 164 LEU A C 1
ATOM 1262 O O . LEU A 1 164 ? 9.914 -6.593 -16.049 1.00 75.38 164 LEU A O 1
ATOM 1266 N N . LEU A 1 165 ? 9.863 -5.136 -17.743 1.00 68.56 165 LEU A N 1
ATOM 1267 C CA . LEU A 1 165 ? 9.445 -6.127 -18.746 1.00 68.56 165 LEU A CA 1
ATOM 1268 C C . LEU A 1 165 ? 10.571 -7.033 -19.259 1.00 68.56 165 LEU A C 1
ATOM 1270 O O . LEU A 1 165 ? 10.265 -8.082 -19.831 1.00 68.56 165 LEU A O 1
ATOM 1274 N N . HIS A 1 166 ? 11.836 -6.644 -19.097 1.00 67.12 166 HIS A N 1
ATOM 1275 C CA . HIS A 1 166 ? 12.986 -7.364 -19.662 1.00 67.12 166 HIS A CA 1
ATOM 1276 C C . HIS A 1 166 ? 14.101 -7.727 -18.666 1.00 67.12 166 HIS A C 1
ATOM 1278 O O . HIS A 1 166 ? 14.575 -8.853 -18.760 1.00 67.12 166 HIS A O 1
ATOM 1284 N N . PRO A 1 167 ? 14.496 -6.875 -17.699 1.00 77.94 167 PRO A N 1
ATOM 1285 C CA . PRO A 1 167 ? 15.628 -7.179 -16.820 1.00 77.94 167 PRO A CA 1
ATOM 1286 C C . PRO A 1 167 ? 15.250 -7.775 -15.455 1.00 77.94 167 PRO A C 1
ATOM 1288 O O . PRO A 1 167 ? 16.147 -8.128 -14.699 1.00 77.94 167 PRO A O 1
ATOM 1291 N N . ASP A 1 168 ? 13.965 -7.876 -15.084 1.00 87.38 168 ASP A N 1
ATOM 1292 C CA . ASP A 1 168 ? 13.629 -8.436 -13.767 1.00 87.38 168 ASP A CA 1
ATOM 1293 C C . ASP A 1 168 ? 13.904 -9.941 -13.740 1.00 87.38 168 ASP A C 1
ATOM 1295 O O . ASP A 1 168 ? 13.361 -10.684 -14.561 1.00 87.38 168 ASP A O 1
ATOM 1299 N N . GLU A 1 169 ? 14.707 -10.387 -12.778 1.00 89.31 169 GLU A N 1
ATOM 1300 C CA . GLU A 1 169 ? 15.062 -11.793 -12.554 1.00 89.31 169 GLU A CA 1
ATOM 1301 C C . GLU A 1 169 ? 13.822 -12.683 -12.353 1.00 89.31 169 GLU A C 1
ATOM 1303 O O . GLU A 1 169 ? 13.762 -13.816 -12.842 1.00 89.31 169 GLU A O 1
ATOM 1308 N N . HIS A 1 170 ? 12.773 -12.160 -11.708 1.00 93.12 170 HIS A N 1
ATOM 1309 C CA . HIS A 1 170 ? 11.673 -12.980 -11.229 1.00 93.12 170 HIS A CA 1
ATOM 1310 C C . HIS A 1 170 ? 10.518 -13.030 -12.248 1.00 93.12 170 HIS A C 1
ATOM 1312 O O . HIS A 1 170 ? 9.924 -11.996 -12.587 1.00 93.12 170 HIS A O 1
ATOM 1318 N N . PRO A 1 171 ? 10.093 -14.227 -12.701 1.00 90.00 171 PRO A N 1
ATOM 1319 C CA . PRO A 1 171 ? 9.081 -14.372 -13.750 1.00 90.00 171 PRO A CA 1
ATOM 1320 C C . PRO A 1 171 ? 7.740 -13.732 -13.383 1.00 90.00 171 PRO A C 1
ATOM 1322 O O . PRO A 1 171 ? 7.092 -13.129 -14.238 1.00 90.00 171 PRO A O 1
ATOM 1325 N N . ALA A 1 172 ? 7.337 -13.788 -12.110 1.00 90.38 172 ALA A N 1
ATOM 1326 C CA . ALA A 1 172 ? 6.091 -13.165 -11.661 1.00 90.38 172 ALA A CA 1
ATOM 1327 C C . ALA A 1 172 ? 6.073 -11.639 -11.842 1.00 90.38 172 ALA A C 1
ATOM 1329 O O . ALA A 1 172 ? 5.013 -11.076 -12.113 1.00 90.38 172 ALA A O 1
ATOM 1330 N N . VAL A 1 173 ? 7.225 -10.964 -11.742 1.00 90.62 173 VAL A N 1
ATOM 1331 C CA . VAL A 1 173 ? 7.299 -9.515 -11.970 1.00 90.62 173 VAL A CA 1
ATOM 1332 C C . VAL A 1 173 ? 7.104 -9.213 -13.451 1.00 90.62 173 VAL A C 1
ATOM 1334 O O . VAL A 1 173 ? 6.272 -8.374 -13.802 1.00 90.62 173 VAL A O 1
ATOM 1337 N N . ARG A 1 174 ? 7.783 -9.968 -14.326 1.00 88.56 174 ARG A N 1
ATOM 1338 C CA . ARG A 1 174 ? 7.622 -9.857 -15.784 1.00 88.56 174 ARG A CA 1
ATOM 1339 C C . ARG A 1 174 ? 6.175 -10.120 -16.206 1.00 88.56 174 ARG A C 1
ATOM 1341 O O . ARG A 1 174 ? 5.615 -9.359 -16.994 1.00 88.56 174 ARG A O 1
ATOM 1348 N N . MET A 1 175 ? 5.541 -11.157 -15.654 1.00 86.56 175 MET A N 1
ATOM 1349 C CA . MET A 1 175 ? 4.129 -11.461 -15.907 1.00 86.56 175 MET A CA 1
ATOM 1350 C C . MET A 1 175 ? 3.211 -10.331 -15.440 1.00 86.56 175 MET A C 1
ATOM 1352 O O . MET A 1 175 ? 2.387 -9.869 -16.226 1.00 86.56 175 MET A O 1
ATOM 1356 N N . ALA A 1 176 ? 3.392 -9.832 -14.213 1.00 88.25 176 ALA A N 1
ATOM 1357 C CA . ALA A 1 176 ? 2.602 -8.724 -13.680 1.00 88.25 176 ALA A CA 1
ATOM 1358 C C . ALA A 1 176 ? 2.737 -7.454 -14.535 1.00 88.25 176 ALA A C 1
ATOM 1360 O O . ALA A 1 176 ? 1.744 -6.772 -14.793 1.00 88.25 176 ALA A O 1
ATOM 1361 N N . ALA A 1 177 ? 3.945 -7.158 -15.024 1.00 86.50 177 ALA A N 1
ATOM 1362 C CA . ALA A 1 177 ? 4.188 -6.034 -15.920 1.00 86.50 177 ALA A CA 1
ATOM 1363 C C . ALA A 1 177 ? 3.462 -6.207 -17.264 1.00 86.50 177 ALA A C 1
ATOM 1365 O O . ALA A 1 177 ? 2.798 -5.274 -17.726 1.00 86.50 177 ALA A O 1
ATOM 1366 N N . ARG A 1 178 ? 3.505 -7.414 -17.849 1.00 82.06 178 ARG A N 1
ATOM 1367 C CA . ARG A 1 178 ? 2.808 -7.761 -19.102 1.00 82.06 178 ARG A CA 1
ATOM 1368 C C . ARG A 1 178 ? 1.287 -7.699 -18.975 1.00 82.06 178 ARG A C 1
ATOM 1370 O O . ARG A 1 178 ? 0.614 -7.228 -19.890 1.00 82.06 178 ARG A O 1
ATOM 1377 N N . SER A 1 179 ? 0.740 -8.155 -17.851 1.00 79.50 179 SER A N 1
ATOM 1378 C CA . SER A 1 179 ? -0.703 -8.158 -17.595 1.00 79.50 179 SER A CA 1
ATOM 1379 C C . SER A 1 179 ? -1.230 -6.821 -17.069 1.00 79.50 179 SER A C 1
ATOM 1381 O O . SER A 1 179 ? -2.443 -6.660 -16.920 1.00 79.50 179 SER A O 1
ATOM 1383 N N . SER A 1 180 ? -0.346 -5.867 -16.761 1.00 79.75 180 SER A N 1
ATOM 1384 C CA . SER A 1 180 ? -0.733 -4.600 -16.148 1.00 79.75 180 SER A CA 1
ATOM 1385 C C . SER A 1 180 ? -1.659 -3.786 -17.057 1.00 79.75 180 SER A C 1
ATOM 1387 O O . SER A 1 180 ? -1.446 -3.640 -18.265 1.00 79.75 180 SER A O 1
ATOM 1389 N N . ASN A 1 181 ? -2.685 -3.177 -16.458 1.00 73.94 181 ASN A N 1
ATOM 1390 C CA . ASN A 1 181 ? -3.526 -2.197 -17.155 1.00 73.94 181 ASN A CA 1
ATOM 1391 C C . ASN A 1 181 ? -2.710 -0.983 -17.620 1.00 73.94 181 ASN A C 1
ATOM 1393 O O . ASN A 1 181 ? -3.066 -0.342 -18.603 1.00 73.94 181 ASN A O 1
ATOM 1397 N N . ALA A 1 182 ? -1.585 -0.717 -16.958 1.00 71.06 182 ALA A N 1
ATOM 1398 C CA . ALA A 1 182 ? -0.595 0.251 -17.383 1.00 71.06 182 ALA A CA 1
ATOM 1399 C C . ALA A 1 182 ? -0.013 -0.075 -18.767 1.00 71.06 182 ALA A C 1
ATOM 1401 O O . ALA A 1 182 ? -0.012 0.786 -19.644 1.00 71.06 182 ALA A O 1
ATOM 1402 N N . LEU A 1 183 ? 0.412 -1.318 -19.011 1.00 74.56 183 LEU A N 1
ATOM 1403 C CA . LEU A 1 183 ? 0.898 -1.718 -20.330 1.00 74.56 183 LEU A CA 1
ATOM 1404 C C . LEU A 1 183 ? -0.210 -1.639 -21.386 1.00 74.56 183 LEU A C 1
ATOM 1406 O O . LEU A 1 183 ? 0.036 -1.176 -22.495 1.00 74.56 183 LEU A O 1
ATOM 1410 N N . LYS A 1 184 ? -1.445 -2.025 -21.040 1.00 77.81 184 LYS A N 1
ATOM 1411 C CA . LYS A 1 184 ? -2.607 -1.863 -21.935 1.00 77.81 184 LYS A CA 1
ATOM 1412 C C . LYS A 1 184 ? -2.857 -0.388 -22.282 1.00 77.81 184 LYS A C 1
ATOM 1414 O O . LYS A 1 184 ? -3.098 -0.066 -23.441 1.00 77.81 184 LYS A O 1
ATOM 1419 N N . ALA A 1 185 ? -2.751 0.510 -21.303 1.00 72.62 185 ALA A N 1
ATOM 1420 C CA . ALA A 1 185 ? -2.898 1.949 -21.505 1.00 72.62 185 ALA A CA 1
ATOM 1421 C C . ALA A 1 185 ? -1.769 2.531 -22.372 1.00 72.62 185 ALA A C 1
ATOM 1423 O O . ALA A 1 185 ? -2.039 3.340 -23.257 1.00 72.62 185 ALA A O 1
ATOM 1424 N N . LEU A 1 186 ? -0.524 2.085 -22.171 1.00 72.31 186 LEU A N 1
ATOM 1425 C CA . LEU A 1 186 ? 0.606 2.462 -23.025 1.00 72.31 186 LEU A CA 1
ATOM 1426 C C . LEU A 1 186 ? 0.432 1.950 -24.453 1.00 72.31 186 LEU A C 1
ATOM 1428 O O . LEU A 1 186 ? 0.689 2.702 -25.382 1.00 72.31 186 LEU A O 1
ATOM 1432 N N . LYS A 1 187 ? -0.064 0.722 -24.643 1.00 71.19 187 LYS A N 1
ATOM 1433 C CA . LYS A 1 187 ? -0.383 0.181 -25.974 1.00 71.19 187 LYS A CA 1
ATOM 1434 C C . LYS A 1 187 ? -1.428 1.029 -26.698 1.00 71.19 187 LYS A C 1
ATOM 1436 O O . LYS A 1 187 ? -1.265 1.297 -27.879 1.00 71.19 187 LYS A O 1
ATOM 1441 N N . LYS A 1 188 ? -2.461 1.498 -25.989 1.00 73.88 188 LYS A N 1
ATOM 1442 C CA . LYS A 1 188 ? -3.470 2.402 -26.563 1.00 73.88 188 LYS A CA 1
ATOM 1443 C C . LYS A 1 188 ? -2.865 3.748 -26.991 1.00 73.88 188 LYS A C 1
ATOM 1445 O O . LYS A 1 188 ? -3.163 4.200 -28.084 1.00 73.88 188 LYS A O 1
ATOM 1450 N N . ARG A 1 189 ? -1.996 4.349 -26.166 1.00 68.25 189 ARG A N 1
ATOM 1451 C CA . ARG A 1 189 ? -1.293 5.615 -26.481 1.00 68.25 189 ARG A CA 1
ATOM 1452 C C . ARG A 1 189 ? -0.225 5.459 -27.570 1.00 68.25 189 ARG A C 1
ATOM 1454 O O . ARG A 1 189 ? 0.065 6.379 -28.313 1.00 68.25 189 ARG A O 1
ATOM 1461 N N . SER A 1 190 ? 0.367 4.275 -27.676 1.00 65.62 190 SER A N 1
ATOM 1462 C CA . SER A 1 190 ? 1.420 3.941 -28.638 1.00 65.62 190 SER A CA 1
ATOM 1463 C C . SER A 1 190 ? 0.977 3.964 -30.099 1.00 65.62 190 SER A C 1
ATOM 1465 O O . SER A 1 190 ? 1.847 3.968 -30.966 1.00 65.62 190 SER A O 1
ATOM 1467 N N . VAL A 1 191 ? -0.329 3.947 -30.369 1.00 54.97 191 V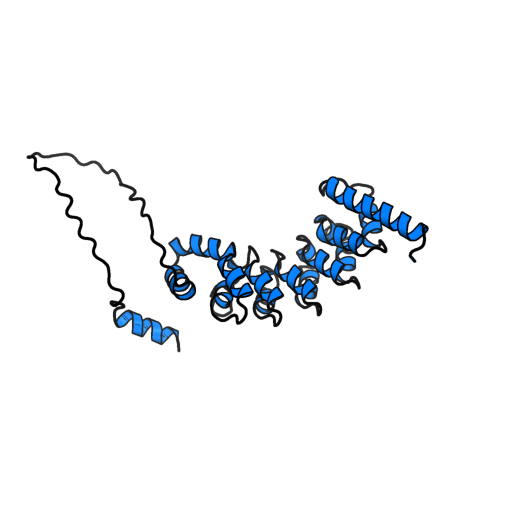AL A N 1
ATOM 1468 C CA . VAL A 1 191 ? -0.876 4.161 -31.716 1.00 54.97 191 VAL A CA 1
ATOM 1469 C C . VAL A 1 191 ? -0.625 5.604 -32.189 1.00 54.97 191 VAL A C 1
ATOM 1471 O O . VAL A 1 191 ? -0.675 5.855 -33.385 1.00 54.97 191 VAL A O 1
ATOM 1474 N N . GLU A 1 192 ? -0.276 6.522 -31.278 1.00 51.38 192 GLU A N 1
ATOM 1475 C CA . GLU A 1 192 ? -0.069 7.947 -31.569 1.00 51.38 192 GLU A CA 1
ATOM 1476 C C . GLU A 1 192 ? 1.426 8.368 -31.544 1.00 51.38 192 GLU A C 1
ATOM 1478 O O . GLU A 1 192 ? 1.795 9.266 -32.288 1.00 51.38 192 GLU A O 1
ATOM 1483 N N . ASP A 1 193 ? 2.318 7.682 -30.797 1.00 52.56 193 ASP A N 1
ATOM 1484 C CA . ASP A 1 193 ? 3.609 8.280 -30.360 1.00 52.56 193 ASP A CA 1
ATOM 1485 C C . ASP A 1 193 ? 4.907 7.430 -30.500 1.00 52.56 193 ASP A C 1
ATOM 1487 O O . ASP A 1 193 ? 5.811 7.519 -29.672 1.00 52.56 193 ASP A O 1
ATOM 1491 N N . ASN A 1 194 ? 5.091 6.578 -31.517 1.00 57.69 194 ASN A N 1
ATOM 1492 C CA . ASN A 1 194 ? 6.377 5.858 -31.752 1.00 57.69 194 ASN A CA 1
ATOM 1493 C C . ASN A 1 194 ? 6.835 4.892 -30.613 1.00 57.69 194 ASN A C 1
ATOM 1495 O O . ASN A 1 194 ? 7.857 4.211 -30.711 1.00 57.69 194 ASN A O 1
ATOM 1499 N N . VAL A 1 195 ? 6.035 4.745 -29.547 1.00 56.19 195 VAL A N 1
ATOM 1500 C CA . VAL A 1 195 ? 6.196 3.778 -28.437 1.00 56.19 195 VAL A CA 1
ATOM 1501 C C . VAL A 1 195 ? 6.077 2.321 -28.933 1.00 56.19 195 VAL A C 1
ATOM 1503 O O . VAL A 1 195 ? 6.457 1.376 -28.238 1.00 56.19 195 VAL A O 1
ATOM 1506 N N . TYR A 1 196 ? 5.610 2.135 -30.169 1.00 55.19 196 TYR A N 1
ATOM 1507 C CA . TYR A 1 196 ? 5.325 0.845 -30.787 1.00 55.19 196 TYR A CA 1
ATOM 1508 C C . TYR A 1 196 ? 6.596 0.024 -31.015 1.00 55.19 196 TYR A C 1
ATOM 1510 O O . TYR A 1 196 ? 6.652 -1.142 -30.630 1.00 55.19 196 TYR A O 1
ATOM 1518 N N . ASN A 1 197 ? 7.654 0.654 -31.533 1.00 56.81 197 ASN A N 1
ATOM 1519 C CA . ASN A 1 197 ? 8.947 0.006 -31.785 1.00 56.81 197 ASN A CA 1
ATOM 1520 C C . ASN A 1 197 ? 9.604 -0.486 -30.487 1.00 56.81 197 ASN A C 1
ATOM 1522 O O . ASN A 1 197 ? 10.171 -1.576 -30.432 1.00 56.81 197 ASN A O 1
ATOM 1526 N N . ILE A 1 198 ? 9.440 0.285 -29.411 1.00 58.72 198 ILE A N 1
ATOM 1527 C CA . ILE A 1 198 ? 9.892 -0.064 -28.064 1.00 58.72 198 ILE A CA 1
ATOM 1528 C C . ILE A 1 198 ? 9.097 -1.276 -27.546 1.00 58.72 198 ILE A C 1
ATOM 1530 O O . ILE A 1 198 ? 9.681 -2.271 -27.124 1.00 58.72 198 ILE A O 1
ATOM 1534 N N . LEU A 1 199 ? 7.763 -1.245 -27.618 1.00 60.00 199 LEU A N 1
ATOM 1535 C CA . LEU A 1 199 ? 6.908 -2.355 -27.172 1.00 60.00 199 LEU A CA 1
ATOM 1536 C C . LEU A 1 199 ? 7.149 -3.653 -27.954 1.00 60.00 199 LEU A C 1
ATOM 1538 O O . LEU A 1 199 ? 7.129 -4.729 -27.357 1.00 60.00 199 LEU A O 1
ATOM 1542 N N . MET A 1 200 ? 7.390 -3.556 -29.260 1.00 59.16 200 MET A N 1
ATOM 1543 C CA . MET A 1 200 ? 7.712 -4.688 -30.131 1.00 59.16 200 MET A CA 1
ATOM 1544 C C . MET A 1 200 ? 9.024 -5.360 -29.719 1.00 59.16 200 MET A C 1
ATOM 1546 O O . MET A 1 200 ? 9.044 -6.574 -29.513 1.00 59.16 200 MET A O 1
ATOM 1550 N N . HIS A 1 201 ? 10.080 -4.571 -29.491 1.00 59.75 201 HIS A N 1
ATOM 1551 C CA . HIS A 1 201 ? 11.369 -5.074 -29.013 1.00 59.75 201 HIS A CA 1
ATOM 1552 C C . HIS A 1 201 ? 11.252 -5.757 -27.638 1.00 59.75 201 HIS A C 1
ATOM 1554 O O . HIS A 1 201 ? 11.842 -6.808 -27.419 1.00 59.75 201 HIS A O 1
ATOM 1560 N N . TYR A 1 202 ? 10.422 -5.214 -26.736 1.00 56.78 202 TYR A N 1
ATOM 1561 C CA . TYR A 1 202 ? 10.288 -5.708 -25.358 1.00 56.78 202 TYR A CA 1
ATOM 1562 C C . TYR A 1 202 ? 9.209 -6.781 -25.133 1.00 56.78 202 TYR A C 1
ATOM 1564 O O . TYR A 1 202 ? 9.079 -7.308 -24.024 1.00 56.78 202 TYR A O 1
ATOM 1572 N N . THR A 1 203 ? 8.378 -7.099 -26.123 1.00 58.56 203 THR A N 1
ATOM 1573 C CA . THR A 1 203 ? 7.338 -8.133 -25.965 1.00 58.56 203 THR A CA 1
ATOM 1574 C C . THR A 1 203 ? 7.493 -9.299 -26.926 1.00 58.56 203 THR A C 1
ATOM 1576 O O . THR A 1 203 ? 6.974 -10.367 -26.612 1.00 58.56 203 THR A O 1
ATOM 1579 N N . GLY A 1 204 ? 8.222 -9.136 -28.037 1.00 56.28 204 GLY A N 1
ATOM 1580 C CA . GLY A 1 204 ? 8.451 -10.200 -29.018 1.00 56.28 204 GLY A CA 1
ATOM 1581 C C . GLY A 1 204 ? 7.192 -10.647 -29.773 1.00 56.28 204 GLY A C 1
ATOM 1582 O O . GLY A 1 204 ? 7.228 -11.671 -30.445 1.00 56.28 204 GLY A O 1
ATOM 1583 N N . VAL A 1 205 ? 6.075 -9.915 -29.664 1.00 49.38 205 VAL A N 1
ATOM 1584 C CA . VAL A 1 205 ? 4.797 -10.268 -30.304 1.00 49.38 205 VAL A CA 1
ATOM 1585 C C . VAL A 1 205 ? 4.416 -9.195 -31.328 1.00 49.38 205 VAL A C 1
ATOM 1587 O O . VAL A 1 205 ? 4.101 -8.076 -30.912 1.00 49.38 205 VAL A O 1
ATOM 1590 N N . PRO A 1 206 ? 4.397 -9.503 -32.641 1.00 42.19 206 PRO A N 1
ATOM 1591 C CA . PRO A 1 206 ? 3.913 -8.578 -33.657 1.00 42.19 206 PRO A CA 1
ATOM 1592 C C . PRO A 1 206 ? 2.413 -8.320 -33.516 1.00 42.19 206 PRO A C 1
ATOM 1594 O O . PRO A 1 206 ? 1.615 -9.253 -33.427 1.00 42.19 206 PRO A O 1
ATOM 1597 N N . PHE A 1 207 ? 2.025 -7.043 -33.499 1.00 47.66 207 PHE A N 1
ATOM 1598 C CA . PHE A 1 207 ? 0.625 -6.638 -33.583 1.00 47.66 207 PHE A CA 1
ATOM 1599 C C . PHE A 1 207 ? 0.247 -6.355 -35.040 1.00 47.66 207 PHE A C 1
ATOM 1601 O O . PHE A 1 207 ? 0.901 -5.581 -35.732 1.00 47.66 207 PHE A O 1
ATOM 1608 N N . TYR A 1 208 ? -0.835 -6.980 -35.500 1.00 39.06 208 TYR A N 1
ATOM 1609 C CA . TYR A 1 208 ? -1.436 -6.701 -36.800 1.00 39.06 208 TYR A CA 1
ATOM 1610 C C . TYR A 1 208 ? -2.532 -5.644 -36.624 1.00 39.06 208 TYR A C 1
ATOM 1612 O O . TYR A 1 208 ? -3.510 -5.865 -35.906 1.00 39.06 208 TYR A O 1
ATOM 1620 N N . GLN A 1 209 ? -2.377 -4.487 -37.269 1.00 39.22 209 GLN A N 1
ATOM 1621 C CA . GLN A 1 209 ? -3.451 -3.505 -37.416 1.00 39.22 209 GLN A CA 1
ATOM 1622 C C . GLN A 1 209 ? -4.509 -4.070 -38.376 1.00 39.22 209 GLN A C 1
ATOM 1624 O O . GLN A 1 209 ? -4.209 -4.379 -39.525 1.00 39.22 209 GLN A O 1
ATOM 1629 N N . ARG A 1 210 ? -5.771 -4.168 -37.938 1.00 35.44 210 ARG A N 1
ATOM 1630 C CA . ARG A 1 210 ? -6.895 -4.078 -38.881 1.00 35.44 210 ARG A CA 1
ATOM 1631 C C . ARG A 1 210 ? -7.089 -2.597 -39.169 1.00 35.44 210 ARG A C 1
ATOM 1633 O O . ARG A 1 210 ? -7.744 -1.905 -38.390 1.00 35.44 210 ARG A O 1
ATOM 1640 N N . GLU A 1 211 ? -6.503 -2.112 -40.254 1.00 34.03 211 GLU A N 1
ATOM 1641 C CA . GLU A 1 211 ? -6.885 -0.818 -40.809 1.00 34.03 211 GLU A CA 1
ATOM 1642 C C . GLU A 1 211 ? -8.373 -0.879 -41.179 1.00 34.03 211 GLU A C 1
ATOM 1644 O O . GLU A 1 211 ? -8.787 -1.650 -42.046 1.00 34.03 211 GLU A O 1
ATOM 1649 N N . ARG A 1 212 ? -9.215 -0.093 -40.497 1.00 39.72 212 ARG A N 1
ATOM 1650 C CA . ARG A 1 212 ? -10.486 0.308 -41.101 1.00 39.72 212 ARG A CA 1
ATOM 1651 C C . ARG A 1 212 ? -10.136 1.376 -42.119 1.00 39.72 212 ARG A C 1
ATOM 1653 O O . ARG A 1 212 ? -9.835 2.503 -41.738 1.00 39.72 212 ARG A O 1
ATOM 1660 N N . VAL A 1 213 ? -10.183 1.007 -43.391 1.00 36.25 213 VAL A N 1
ATOM 1661 C CA . VAL A 1 213 ? -10.181 1.967 -44.491 1.00 36.25 213 VAL A CA 1
ATOM 1662 C C . VAL A 1 213 ? -11.435 2.830 -44.334 1.00 36.25 213 VAL A C 1
ATOM 1664 O O . VAL A 1 213 ? -12.549 2.389 -44.611 1.00 36.25 213 VAL A O 1
ATOM 1667 N N . VAL A 1 214 ? -11.266 4.045 -43.815 1.00 39.12 214 VAL A N 1
ATOM 1668 C CA . VAL A 1 214 ? -12.290 5.088 -43.877 1.00 39.12 214 VAL A CA 1
ATOM 1669 C C . VAL A 1 214 ? -12.249 5.618 -45.306 1.00 39.12 214 VAL A C 1
ATOM 1671 O O . VAL A 1 214 ? -11.364 6.388 -45.669 1.00 39.12 214 VAL A O 1
ATOM 1674 N N . GLY A 1 215 ? -13.158 5.127 -46.148 1.00 33.59 215 GLY A N 1
ATOM 1675 C CA . GLY A 1 215 ? -13.339 5.641 -47.500 1.00 33.59 215 GLY A CA 1
ATOM 1676 C C . GLY A 1 215 ? -13.879 7.067 -47.439 1.00 33.59 215 GLY A C 1
ATOM 1677 O O . GLY A 1 215 ? -15.054 7.268 -47.137 1.00 33.59 215 GLY A O 1
ATOM 1678 N N . ASN A 1 216 ? -13.027 8.053 -47.719 1.00 34.34 216 ASN A N 1
ATOM 1679 C CA . ASN A 1 216 ? -13.467 9.423 -47.950 1.00 34.34 216 ASN A CA 1
ATOM 1680 C C . ASN A 1 216 ? -14.183 9.494 -49.301 1.00 34.34 216 ASN A C 1
ATOM 1682 O O . ASN A 1 216 ? -13.585 9.329 -50.362 1.00 34.34 216 ASN A O 1
ATOM 1686 N N . ASN A 1 217 ? -15.488 9.727 -49.224 1.00 39.06 217 ASN A N 1
ATOM 1687 C CA . ASN A 1 217 ? -16.369 9.985 -50.348 1.00 39.06 217 ASN A CA 1
ATOM 1688 C C . ASN A 1 217 ? -16.189 11.447 -50.790 1.00 39.06 217 ASN A C 1
ATOM 1690 O O . ASN A 1 217 ? -16.687 12.353 -50.123 1.00 39.06 217 ASN A O 1
ATOM 1694 N N . SER A 1 218 ? -15.530 11.674 -51.926 1.00 34.81 218 SER A N 1
ATOM 1695 C CA . SER A 1 218 ? -15.532 12.972 -52.611 1.00 34.81 218 SER A CA 1
ATOM 1696 C C . SER A 1 218 ? -15.972 12.777 -54.058 1.00 34.81 218 SER A C 1
ATOM 1698 O O . SER A 1 218 ? -15.310 12.110 -54.849 1.00 34.81 218 SER A O 1
ATOM 1700 N N . ARG A 1 219 ? -17.135 13.349 -54.380 1.00 36.16 219 ARG A N 1
ATOM 1701 C CA . ARG A 1 219 ? -17.749 13.395 -55.713 1.00 36.16 219 ARG A CA 1
ATOM 1702 C C . ARG A 1 219 ? -16.856 14.132 -56.721 1.00 36.16 219 ARG A C 1
ATOM 1704 O O . ARG A 1 219 ? -16.449 15.255 -56.450 1.00 36.16 219 ARG A O 1
ATOM 1711 N N . SER A 1 220 ? -16.715 13.576 -57.925 1.00 29.64 220 SER A N 1
ATOM 1712 C CA . SER A 1 220 ? -16.561 14.340 -59.173 1.00 29.64 220 SER A CA 1
ATOM 1713 C C . SER A 1 220 ? -17.086 13.518 -60.364 1.00 29.64 220 SER A C 1
ATOM 1715 O O . SER A 1 220 ? -16.701 12.366 -60.546 1.00 29.64 220 SER A O 1
ATOM 1717 N N . ARG A 1 221 ? -18.031 14.099 -61.119 1.00 34.09 221 ARG A N 1
ATOM 1718 C CA . ARG A 1 221 ? -18.557 13.655 -62.434 1.00 34.09 221 ARG A CA 1
ATOM 1719 C C . ARG A 1 221 ? -17.578 14.191 -63.511 1.00 34.09 221 ARG A C 1
ATOM 1721 O O . ARG A 1 221 ? -17.003 15.239 -63.262 1.00 34.09 221 ARG A O 1
ATOM 1728 N N . PHE A 1 222 ? -17.294 13.645 -64.696 1.00 31.17 222 PHE A N 1
ATOM 1729 C CA . PHE A 1 222 ? -17.993 12.857 -65.720 1.00 31.17 222 PHE A CA 1
ATOM 1730 C C . PHE A 1 222 ? -16.937 12.150 -66.613 1.00 31.17 222 PHE A C 1
ATOM 1732 O O . PHE A 1 222 ? -15.816 12.639 -66.708 1.00 31.17 222 PHE A O 1
ATOM 1739 N N . ALA A 1 223 ? -17.366 11.097 -67.331 1.00 31.27 223 ALA A N 1
ATOM 1740 C CA . ALA A 1 223 ? -17.018 10.722 -68.722 1.00 31.27 223 ALA A CA 1
ATOM 1741 C C . ALA A 1 223 ? -16.665 9.227 -68.932 1.00 31.27 223 ALA A C 1
ATOM 1743 O O . ALA A 1 223 ? -15.617 8.718 -68.555 1.00 31.27 223 ALA A O 1
ATOM 1744 N N . THR A 1 224 ? -17.639 8.562 -69.555 1.00 37.81 224 THR A N 1
ATOM 1745 C CA . THR A 1 224 ? -17.688 7.314 -70.339 1.00 37.81 224 THR A CA 1
ATOM 1746 C C . THR A 1 224 ? -16.374 6.624 -70.757 1.00 37.81 224 THR A C 1
ATOM 1748 O O . THR A 1 224 ? -15.604 7.197 -71.516 1.00 37.81 224 THR A O 1
ATOM 1751 N N . HIS A 1 225 ? -16.204 5.328 -70.446 1.00 30.38 225 HIS A N 1
ATOM 1752 C CA . HIS A 1 225 ? -16.503 4.197 -71.354 1.00 30.38 225 HIS A CA 1
ATOM 1753 C C . HIS A 1 225 ? -15.981 2.830 -70.842 1.00 30.38 225 HIS A C 1
ATOM 1755 O O . HIS A 1 225 ? -14.835 2.694 -70.442 1.00 30.38 225 HIS A O 1
ATOM 1761 N N . LYS A 1 226 ? -16.846 1.818 -71.024 1.00 34.53 226 LYS A N 1
ATOM 1762 C CA . LYS A 1 226 ? -16.610 0.382 -71.299 1.00 34.53 226 LYS A CA 1
ATOM 1763 C C . LYS A 1 226 ? -16.009 -0.543 -70.216 1.00 34.53 226 LYS A C 1
ATOM 1765 O O . LYS A 1 226 ? -14.907 -0.384 -69.713 1.00 34.53 226 LYS A O 1
ATOM 1770 N N . HIS A 1 227 ? -16.796 -1.593 -69.966 1.00 37.00 227 HIS A N 1
ATOM 1771 C CA . HIS A 1 227 ? -16.560 -2.800 -69.173 1.00 37.00 227 HIS A CA 1
ATOM 1772 C C . HIS A 1 227 ? -15.200 -3.487 -69.377 1.00 37.00 227 HIS A C 1
ATOM 1774 O O . HIS A 1 227 ? -14.815 -3.742 -70.514 1.00 37.00 227 HIS A O 1
ATOM 1780 N N . LYS A 1 228 ? -14.619 -3.979 -68.269 1.00 33.56 228 LYS A N 1
ATOM 1781 C CA . LYS A 1 228 ? -14.034 -5.332 -68.140 1.00 33.56 228 LYS A CA 1
ATOM 1782 C C . LYS A 1 228 ? -14.144 -5.825 -66.679 1.00 33.56 228 LYS A C 1
ATOM 1784 O O . LYS A 1 228 ? -14.048 -5.001 -65.771 1.00 33.56 228 LYS A O 1
ATOM 1789 N N . PRO A 1 229 ? -14.387 -7.128 -66.436 1.00 35.50 229 PRO A N 1
ATOM 1790 C CA . PRO A 1 229 ? -14.607 -7.676 -65.101 1.00 35.50 229 PRO A CA 1
ATOM 1791 C C . PRO A 1 229 ? -13.303 -7.931 -64.330 1.00 35.50 229 PRO A C 1
ATOM 1793 O O . PRO A 1 229 ? -12.228 -8.118 -64.896 1.00 35.50 229 PRO A O 1
ATOM 1796 N N . VAL A 1 230 ? -13.464 -7.939 -63.010 1.00 37.44 230 VAL A N 1
ATOM 1797 C CA . VAL A 1 230 ? -12.473 -8.120 -61.944 1.00 37.44 230 VAL A CA 1
ATOM 1798 C C . VAL A 1 230 ? -11.752 -9.473 -62.032 1.00 37.44 230 VAL A C 1
ATOM 1800 O O . VAL A 1 230 ? -12.399 -10.515 -62.080 1.00 37.44 230 VAL A O 1
ATOM 1803 N N . GLN A 1 231 ? -10.417 -9.462 -61.941 1.00 36.56 231 GLN A N 1
ATOM 1804 C CA . GLN A 1 231 ? -9.620 -10.603 -61.468 1.00 36.56 231 GLN A CA 1
ATOM 1805 C C . GLN 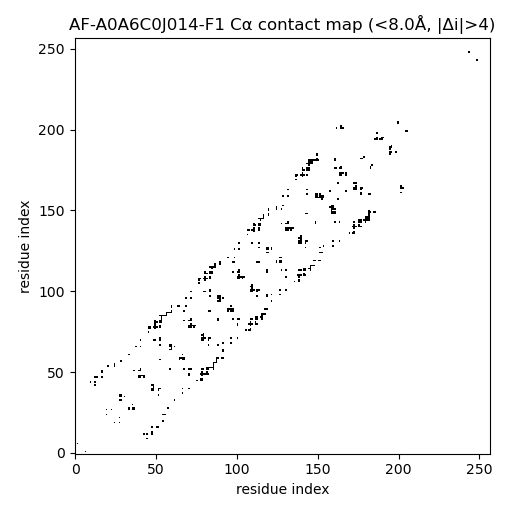A 1 231 ? -9.020 -10.267 -60.088 1.00 36.56 231 GLN A C 1
ATOM 1807 O O . GLN A 1 231 ? -8.490 -9.165 -59.920 1.00 36.56 231 GLN A O 1
ATOM 1812 N N . PRO A 1 232 ? -9.049 -11.174 -59.091 1.00 39.09 232 PRO A N 1
ATOM 1813 C CA . PRO A 1 232 ? -8.421 -10.943 -57.797 1.00 39.09 232 PRO A CA 1
ATOM 1814 C C . PRO A 1 232 ? -6.932 -11.317 -57.864 1.00 39.09 232 PRO A C 1
ATOM 1816 O O . PRO A 1 232 ? -6.534 -12.424 -57.519 1.00 39.09 232 PRO A O 1
ATOM 1819 N N . GLY A 1 233 ? -6.095 -10.384 -58.319 1.00 43.69 233 GLY A N 1
ATOM 1820 C CA . GLY A 1 233 ? -4.635 -10.525 -58.364 1.00 43.69 233 GLY A CA 1
ATOM 1821 C C . GLY A 1 233 ? -3.934 -9.657 -57.319 1.00 43.69 233 GLY A C 1
ATOM 1822 O O . GLY A 1 233 ? -3.211 -8.733 -57.671 1.00 43.69 233 GLY A O 1
ATOM 1823 N N . GLY A 1 234 ? -4.177 -9.903 -56.029 1.00 32.38 234 GLY A N 1
ATOM 1824 C CA . GLY A 1 234 ? -3.518 -9.192 -54.929 1.00 32.38 234 GLY A CA 1
ATOM 1825 C C . GLY A 1 234 ? -2.344 -9.986 -54.359 1.00 32.38 234 GLY A C 1
ATOM 1826 O O . GLY A 1 234 ? -2.515 -10.741 -53.403 1.00 32.38 234 GLY A O 1
ATOM 1827 N N . SER A 1 235 ? -1.156 -9.817 -54.937 1.00 36.84 235 SER A N 1
ATOM 1828 C CA . SER A 1 235 ? 0.103 -10.381 -54.441 1.00 36.84 235 SER A CA 1
ATOM 1829 C C . SER A 1 235 ? 0.350 -10.004 -52.975 1.00 36.84 235 SER A C 1
ATOM 1831 O O . SER A 1 235 ? 0.546 -8.836 -52.639 1.00 36.84 235 SER A O 1
ATOM 1833 N N . ARG A 1 236 ? 0.400 -11.008 -52.090 1.00 40.47 236 ARG A N 1
ATOM 1834 C CA . ARG A 1 236 ? 0.903 -10.862 -50.717 1.00 40.47 236 ARG A CA 1
ATOM 1835 C C . ARG A 1 236 ? 2.399 -10.560 -50.775 1.00 40.47 236 ARG A C 1
ATOM 1837 O O . ARG A 1 236 ? 3.213 -11.471 -50.903 1.00 40.47 236 ARG A O 1
ATOM 1844 N N . ARG A 1 237 ? 2.780 -9.288 -50.665 1.00 35.75 237 ARG A N 1
ATOM 1845 C CA . ARG A 1 237 ? 4.184 -8.916 -50.466 1.00 35.75 237 ARG A CA 1
ATOM 1846 C C . ARG A 1 237 ? 4.512 -9.042 -48.978 1.00 35.75 237 ARG A C 1
ATOM 1848 O O . ARG A 1 237 ? 4.215 -8.153 -48.187 1.00 35.75 237 ARG A O 1
ATOM 1855 N N . LEU A 1 238 ? 5.099 -10.175 -48.597 1.00 35.06 238 LEU A N 1
ATOM 1856 C CA . LEU A 1 238 ? 5.803 -10.318 -47.324 1.00 35.06 238 LEU A CA 1
ATOM 1857 C C . LEU A 1 238 ? 6.986 -9.341 -47.337 1.00 35.06 238 LEU A C 1
ATOM 1859 O O . LEU A 1 238 ? 7.939 -9.532 -48.094 1.00 35.06 238 LEU A O 1
ATOM 1863 N N . LEU A 1 239 ? 6.926 -8.283 -46.529 1.00 32.97 239 LEU A N 1
ATOM 1864 C CA . LEU A 1 239 ? 8.102 -7.460 -46.257 1.00 32.97 239 LEU A CA 1
ATOM 1865 C C . LEU A 1 239 ? 9.057 -8.289 -45.394 1.00 32.97 239 LEU A C 1
ATOM 1867 O O . LEU A 1 239 ? 8.734 -8.647 -44.261 1.00 32.97 239 LEU A O 1
ATOM 1871 N N . ARG A 1 240 ? 10.213 -8.650 -45.962 1.00 36.66 240 ARG A N 1
ATOM 1872 C CA . ARG A 1 240 ? 11.276 -9.346 -45.231 1.00 36.66 240 ARG A CA 1
ATOM 1873 C C . ARG A 1 240 ? 11.925 -8.399 -44.207 1.00 36.66 240 ARG A C 1
ATOM 1875 O O . ARG A 1 240 ? 12.043 -7.207 -44.489 1.00 36.66 240 ARG A O 1
ATOM 1882 N N . PRO A 1 241 ? 12.396 -8.897 -43.051 1.00 36.69 241 PRO A N 1
ATOM 1883 C CA . PRO A 1 241 ? 12.854 -8.067 -41.935 1.00 36.69 241 PRO A CA 1
ATOM 1884 C C . PRO A 1 241 ? 14.318 -7.603 -42.066 1.00 36.69 241 PRO A C 1
ATOM 1886 O O . PRO A 1 241 ? 15.077 -7.697 -41.107 1.00 36.69 241 PRO A O 1
ATOM 1889 N N . THR A 1 242 ? 14.760 -7.123 -43.232 1.00 44.22 242 THR A N 1
ATOM 1890 C CA . THR A 1 242 ? 16.188 -6.778 -43.432 1.00 44.22 242 THR A CA 1
ATOM 1891 C C . THR A 1 242 ? 16.474 -5.421 -44.061 1.00 44.22 242 THR A C 1
ATOM 1893 O O . THR A 1 242 ? 17.622 -5.149 -44.386 1.00 44.22 242 THR A O 1
ATOM 1896 N N . GLU A 1 243 ? 15.506 -4.512 -44.149 1.00 43.78 243 GLU A N 1
ATOM 1897 C CA . GLU A 1 243 ? 15.778 -3.149 -44.635 1.00 43.78 243 GLU A CA 1
ATOM 1898 C C . GLU A 1 243 ? 15.572 -2.093 -43.544 1.00 43.78 243 GLU A C 1
ATOM 1900 O O . GLU A 1 243 ? 14.851 -1.111 -43.706 1.00 43.78 243 GLU A O 1
ATOM 1905 N N . LEU A 1 244 ? 16.266 -2.257 -42.410 1.00 47.84 244 LEU A N 1
ATOM 1906 C CA . LEU A 1 244 ? 16.693 -1.073 -41.666 1.00 47.84 244 LEU A CA 1
ATOM 1907 C C . LEU A 1 244 ? 17.821 -0.434 -42.477 1.00 47.84 244 LEU A C 1
ATOM 1909 O O . LEU A 1 244 ? 18.955 -0.910 -42.466 1.00 47.84 244 LEU A O 1
ATOM 1913 N N . SER A 1 245 ? 17.490 0.634 -43.203 1.00 56.00 245 SER A N 1
ATOM 1914 C CA . SER A 1 245 ? 18.473 1.467 -43.897 1.00 56.00 245 SER A CA 1
ATOM 1915 C C . SER A 1 245 ? 19.649 1.785 -42.964 1.00 56.00 245 SER A C 1
ATOM 1917 O O . SER A 1 245 ? 19.461 2.084 -41.781 1.00 56.00 245 SER A O 1
ATOM 1919 N N . ARG A 1 246 ? 20.873 1.730 -43.502 1.00 43.88 246 ARG A N 1
ATOM 1920 C CA . ARG A 1 246 ? 22.137 2.005 -42.794 1.00 43.88 246 ARG A CA 1
ATOM 1921 C C . ARG A 1 246 ? 22.087 3.328 -42.007 1.00 43.88 246 ARG A C 1
ATOM 1923 O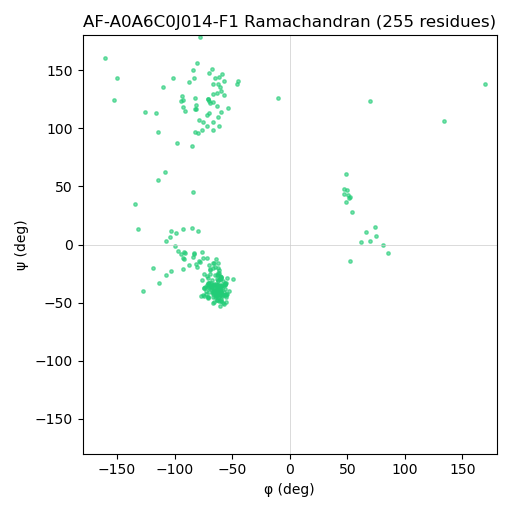 O . ARG A 1 246 ? 22.677 3.423 -40.935 1.00 43.88 246 ARG A O 1
ATOM 1930 N N . ALA A 1 247 ? 21.305 4.303 -42.481 1.00 43.53 247 ALA A N 1
ATOM 1931 C CA . ALA A 1 247 ? 21.083 5.581 -41.807 1.00 43.53 247 ALA A CA 1
ATOM 1932 C C . ALA A 1 247 ? 20.331 5.437 -40.468 1.00 43.53 247 ALA A C 1
ATOM 1934 O O . ALA A 1 247 ? 20.624 6.153 -39.513 1.00 43.53 247 ALA A O 1
ATOM 1935 N N . ASN A 1 248 ? 19.412 4.474 -40.361 1.00 45.31 248 ASN A N 1
ATOM 1936 C CA . ASN A 1 248 ? 18.675 4.195 -39.128 1.00 45.31 248 ASN A CA 1
ATOM 1937 C C . ASN A 1 248 ? 19.531 3.447 -38.096 1.00 45.31 248 ASN A C 1
ATOM 1939 O O . ASN A 1 248 ? 19.352 3.677 -36.904 1.00 45.31 248 ASN A O 1
ATOM 1943 N N . MET A 1 249 ? 20.489 2.615 -38.525 1.00 40.31 249 MET A N 1
ATOM 1944 C CA . MET A 1 249 ? 21.445 1.97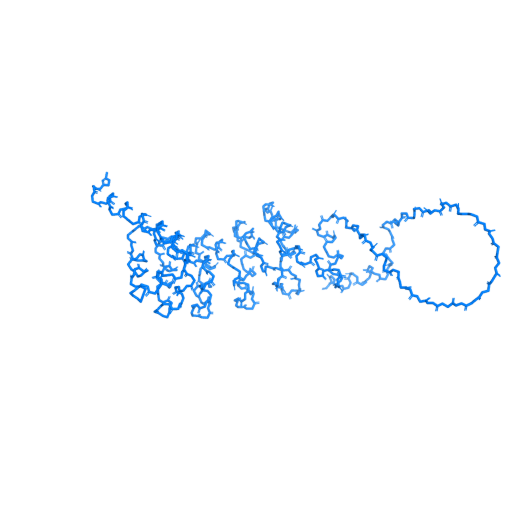7 -37.605 1.00 40.31 249 MET A CA 1
ATOM 1945 C C . MET A 1 249 ? 22.450 2.974 -37.023 1.00 40.31 249 MET A C 1
ATOM 1947 O O . MET A 1 249 ? 22.706 2.933 -35.824 1.00 40.31 249 MET A O 1
ATOM 1951 N N . VAL A 1 250 ? 22.967 3.907 -37.829 1.00 49.41 250 VAL A N 1
ATOM 1952 C CA . VAL A 1 250 ? 23.877 4.960 -37.338 1.00 49.41 250 VAL A CA 1
ATOM 1953 C C . VAL A 1 250 ? 23.164 5.871 -36.333 1.00 49.41 250 VAL A C 1
ATOM 1955 O O . VAL A 1 250 ? 23.717 6.205 -35.288 1.00 49.41 250 VAL A O 1
ATOM 1958 N N . ARG A 1 251 ? 21.888 6.193 -36.581 1.00 44.69 251 ARG A N 1
ATOM 1959 C CA . ARG A 1 251 ? 21.066 6.973 -35.642 1.00 44.69 251 ARG A CA 1
ATOM 1960 C C . ARG A 1 251 ? 20.762 6.221 -34.341 1.00 44.69 251 ARG A C 1
ATOM 1962 O O . ARG A 1 251 ? 20.632 6.857 -33.305 1.00 44.69 251 ARG A O 1
ATOM 1969 N N . LEU A 1 252 ? 20.663 4.891 -34.387 1.00 38.34 252 LEU A N 1
ATOM 1970 C CA . LEU A 1 252 ? 20.479 4.030 -33.211 1.00 38.34 252 LEU A CA 1
ATOM 1971 C C . LEU A 1 252 ? 21.764 3.882 -32.386 1.00 38.34 252 LEU A C 1
ATOM 1973 O O . LEU A 1 252 ? 21.688 3.887 -31.162 1.00 38.34 252 LEU A O 1
ATOM 1977 N N . MET A 1 253 ? 22.928 3.798 -33.035 1.00 44.59 253 MET A N 1
ATOM 1978 C CA . MET A 1 253 ? 24.228 3.696 -32.358 1.00 44.59 253 MET A CA 1
ATOM 1979 C C . MET A 1 253 ? 24.620 5.002 -31.651 1.00 44.59 253 MET A C 1
ATOM 1981 O O . MET A 1 253 ? 25.090 4.952 -30.521 1.00 44.59 253 MET A O 1
ATOM 1985 N N . ASN A 1 254 ? 24.319 6.167 -32.237 1.00 45.53 254 ASN A N 1
ATOM 1986 C CA . ASN A 1 254 ? 24.602 7.470 -31.610 1.00 45.53 254 ASN A CA 1
ATOM 1987 C C . ASN A 1 254 ? 23.692 7.811 -30.413 1.00 45.53 254 ASN A C 1
ATOM 1989 O O . ASN A 1 254 ? 23.958 8.776 -29.709 1.00 45.53 254 ASN A O 1
ATOM 1993 N N . ILE A 1 255 ? 22.609 7.059 -30.188 1.00 46.22 255 ILE A N 1
ATOM 1994 C CA . ILE A 1 255 ? 21.709 7.228 -29.027 1.00 46.22 255 ILE A CA 1
ATOM 1995 C C . ILE A 1 255 ? 22.112 6.284 -27.871 1.00 46.22 255 ILE A C 1
ATOM 1997 O O . ILE A 1 255 ? 21.563 6.371 -26.773 1.00 46.22 255 ILE A O 1
ATOM 2001 N N . LEU A 1 256 ? 23.049 5.360 -28.114 1.00 37.53 256 LEU A N 1
ATOM 2002 C CA . LEU A 1 256 ? 23.504 4.345 -27.157 1.00 37.53 256 LEU A CA 1
ATOM 2003 C C . LEU A 1 256 ? 24.920 4.603 -26.602 1.00 37.53 256 LEU A C 1
ATOM 2005 O O . LEU A 1 256 ? 25.398 3.784 -25.817 1.00 37.53 256 LEU A O 1
ATOM 2009 N N . GLN A 1 257 ? 25.555 5.715 -26.983 1.00 43.16 257 GLN A N 1
ATOM 2010 C CA . GLN A 1 257 ? 26.732 6.297 -26.321 1.00 43.16 257 GLN A CA 1
ATOM 2011 C C . GLN A 1 257 ? 26.283 7.444 -25.415 1.00 43.16 257 GLN A C 1
ATOM 2013 O O . GLN A 1 257 ? 26.849 7.557 -24.307 1.00 43.16 257 GLN A O 1
#

Foldseek 3Di:
DDDPVNVVLVVVLVVVLVVVVVVQQDPCCPVVVCVVLVCQCVDPDLVSVLSSLQPHLCCCVRPVNVSLLCQCPDPDLSSVLSNLLHQNCCVRPVHVSLLCQCPDPDVSSVLSNLQHLCNCVPPVNVSLLCQCVDPDLSSVLSNLQHQNQLVHADPVRHRSLLVQCPPDPDVSNNVSNVPHNSVVVVVVCCVPPVCVVVCCVRPVDDDDDPDPPPDDDDDDDDDDDDDDDDDPPDDDDDDDPPPPPPVNVVVVVVVVD

Nearest PDB structures (foldseek):
  6veh-assembly1_A  TM=7.333E-01  e=9.216E-04  synthetic construct
  3ltj-assembly1_A  TM=6.707E-01  e=7.311E-04  synthetic construct
  7q1f-assembly2_T  TM=6.266E-01  e=2.328E-03  synthetic construct
  6hwp-assembly1_A  TM=6.632E-01  e=3.073E-03  synthetic construct
  7q1f-assembly2_U  TM=6.823E-01  e=1.871E-02  synthetic construct

Secondary structure (DSSP, 8-state):
---HHHHHHHHHHHHHHHHHHHTTTTSTTTGGGGHHHHHHHT-S-HHHHHHHHHH-GGGGTGGGGHHHHHHHT-SSHHHHHHHHH-GGGGGGGGGHHHHHHHT-SSHHHHHHHHT-TTGGGGGGGHHHHHHHT-SSHHHHHHHHT-TTGGG-B-TTSSBHHHHTTSS-S-HHHHHHHHH-HHHHHHHHHTTTSSHHHHHHHHH--PPPP-------------------------------TT---HHHHHHHHTT--

pLDDT: mean 71.73, std 21.07, range [29.64, 98.19]

Sequence (257 aa):
MASTNELRHQAQSTLLANRLQAAGNTGIANVNNGQLLRQLAYNNHKLVRAKVAKSQPRLAYLNNGQLLRKLAINDKFTVRAAAAQNPSIANVNNGQLLRQLAINNQFTVREKAAKNPRIVNLNHGTLYQGLVKNNQWVVRASAAANPRSANVRGENGRPLILVLLHPDEHPAVRMAARSSNALKALKKRSVEDNVYNILMHYTGVPFYQRERVVGNNSRSRFATHKHKPVQPGGSRRLLRPTELSRANMVRLMNILQ